Protein AF-A0A2E4BHR8-F1 (afdb_monomer_lite)

Structure (mmCIF, N/CA/C/O backbone):
data_AF-A0A2E4BHR8-F1
#
_entry.id   AF-A0A2E4BHR8-F1
#
loop_
_atom_site.group_PDB
_atom_site.id
_atom_site.type_symbol
_atom_site.label_atom_id
_atom_site.label_alt_id
_atom_site.label_comp_id
_atom_site.label_asym_id
_atom_site.label_entity_id
_atom_site.label_seq_id
_atom_site.pdbx_PDB_ins_code
_atom_site.Cartn_x
_atom_site.Cartn_y
_atom_site.Cartn_z
_atom_site.occupancy
_atom_site.B_iso_or_equiv
_atom_site.auth_seq_id
_atom_site.auth_comp_id
_atom_site.auth_asym_id
_atom_site.auth_atom_id
_atom_site.pdbx_PDB_model_num
ATOM 1 N N . MET A 1 1 ? 17.504 27.922 -16.065 1.00 35.66 1 MET A N 1
ATOM 2 C CA . MET A 1 1 ? 16.332 27.123 -16.468 1.00 35.66 1 MET A CA 1
ATOM 3 C C . MET A 1 1 ? 15.582 26.786 -15.200 1.00 35.66 1 MET A C 1
ATOM 5 O O . MET A 1 1 ? 16.139 26.114 -14.347 1.00 35.66 1 MET A O 1
ATOM 9 N N . THR A 1 2 ? 14.406 27.370 -15.007 1.00 30.17 2 THR A N 1
ATOM 10 C CA . THR A 1 2 ? 13.557 27.097 -13.846 1.00 30.17 2 THR A CA 1
ATOM 11 C C . THR A 1 2 ? 12.668 25.921 -14.214 1.00 30.17 2 THR A C 1
ATOM 13 O O . THR A 1 2 ? 11.781 26.079 -15.052 1.00 30.17 2 THR A O 1
ATOM 16 N N . ALA A 1 3 ? 12.936 24.745 -13.649 1.00 32.06 3 ALA A N 1
ATOM 17 C CA . ALA A 1 3 ? 11.975 23.654 -13.690 1.00 32.06 3 ALA A CA 1
ATOM 18 C C . ALA A 1 3 ? 10.749 24.130 -12.907 1.00 32.06 3 ALA A C 1
ATOM 20 O O . ALA A 1 3 ? 10.831 24.364 -11.701 1.00 32.06 3 ALA A O 1
ATOM 21 N N . GLN A 1 4 ? 9.652 24.399 -13.613 1.00 27.88 4 GLN A N 1
ATOM 22 C CA . GLN A 1 4 ? 8.383 24.600 -12.937 1.00 27.88 4 GLN A CA 1
ATOM 23 C C . GLN A 1 4 ? 7.931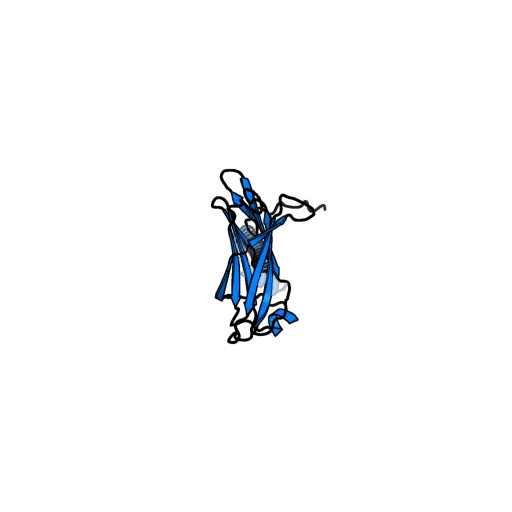 23.245 -12.391 1.00 27.88 4 GLN A C 1
ATOM 25 O O . GLN A 1 4 ? 8.087 22.244 -13.094 1.00 27.88 4 GLN A O 1
ATOM 30 N N . PRO A 1 5 ? 7.403 23.188 -11.159 1.00 29.62 5 PRO A N 1
ATOM 31 C CA . PRO A 1 5 ? 6.781 21.975 -10.664 1.00 29.62 5 PRO A CA 1
ATOM 32 C C . PRO A 1 5 ? 5.617 21.628 -11.593 1.00 29.62 5 PRO A C 1
ATOM 34 O O . PRO A 1 5 ? 4.681 22.413 -11.753 1.00 29.62 5 PRO A O 1
ATOM 37 N N . ILE A 1 6 ? 5.716 20.473 -12.249 1.00 35.91 6 ILE A N 1
ATOM 38 C CA . ILE A 1 6 ? 4.581 19.877 -12.937 1.00 35.91 6 ILE A CA 1
ATOM 39 C C . ILE A 1 6 ? 3.681 19.301 -11.845 1.00 35.91 6 ILE A C 1
ATOM 41 O O . ILE A 1 6 ? 4.157 18.655 -10.910 1.00 35.91 6 ILE A O 1
ATOM 45 N N . VAL A 1 7 ? 2.389 19.598 -11.912 1.00 30.97 7 VAL A N 1
ATOM 46 C CA . VAL A 1 7 ? 1.416 18.937 -11.046 1.00 30.97 7 VAL A CA 1
ATOM 47 C C . VAL A 1 7 ? 1.337 17.495 -11.537 1.00 30.97 7 VAL A C 1
ATOM 49 O O . VAL A 1 7 ? 0.897 17.259 -12.661 1.00 30.97 7 VAL A O 1
ATOM 52 N N . ALA A 1 8 ? 1.823 16.549 -10.732 1.00 32.59 8 ALA A N 1
ATOM 53 C CA . ALA A 1 8 ? 1.602 15.132 -10.982 1.00 32.59 8 ALA A CA 1
ATOM 54 C C . ALA A 1 8 ? 0.088 14.879 -10.952 1.00 32.59 8 ALA A C 1
ATOM 56 O O . ALA A 1 8 ? -0.582 15.218 -9.978 1.00 32.59 8 ALA A O 1
ATOM 57 N N . SER A 1 9 ? -0.458 14.359 -12.047 1.00 36.59 9 SER A N 1
ATOM 58 C CA . SER A 1 9 ? -1.894 14.188 -12.257 1.00 36.59 9 SER A CA 1
ATOM 59 C C . SER A 1 9 ? -2.374 12.769 -11.940 1.00 36.59 9 SER A C 1
ATOM 61 O O . SER A 1 9 ? -3.183 12.256 -12.708 1.00 36.59 9 SER A O 1
ATOM 63 N N . ASP A 1 10 ? -1.861 12.095 -10.900 1.00 50.50 10 ASP A N 1
ATOM 64 C CA . ASP A 1 10 ? -2.201 10.675 -10.727 1.00 50.50 10 ASP A CA 1
ATOM 65 C C . ASP A 1 10 ? -2.339 10.111 -9.303 1.00 50.50 10 ASP A C 1
ATOM 67 O O . ASP A 1 10 ? -1.881 10.687 -8.317 1.00 50.50 10 ASP A O 1
ATOM 71 N N . I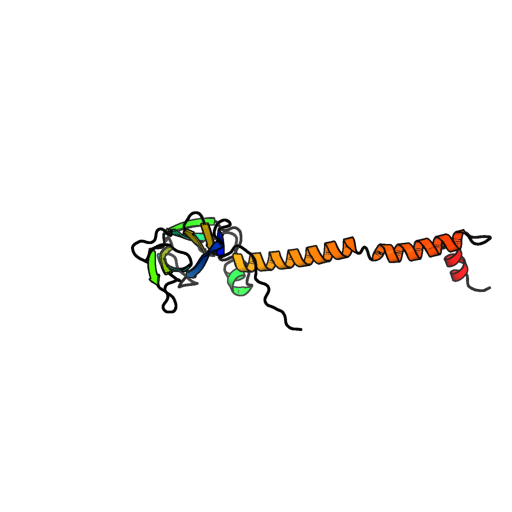LE A 1 11 ? -3.014 8.952 -9.282 1.00 52.97 11 ILE A N 1
ATOM 72 C CA . ILE A 1 11 ? -4.028 8.454 -8.331 1.00 52.97 11 ILE A CA 1
ATOM 73 C C . ILE A 1 11 ? -3.487 7.690 -7.093 1.00 52.97 11 ILE A C 1
ATOM 75 O O . ILE A 1 11 ? -4.244 7.142 -6.294 1.00 52.97 11 ILE A O 1
ATOM 79 N N . ALA A 1 12 ? -2.175 7.649 -6.869 1.00 53.50 12 ALA A N 1
ATOM 80 C CA . ALA A 1 12 ? -1.606 6.969 -5.701 1.00 53.50 12 ALA A CA 1
ATOM 81 C C . ALA A 1 12 ? -0.597 7.874 -4.974 1.00 53.50 12 ALA A C 1
ATOM 83 O O . ALA A 1 12 ? 0.283 8.434 -5.632 1.00 53.50 12 ALA A O 1
ATOM 84 N N . PRO A 1 13 ? -0.723 8.064 -3.648 1.00 65.06 13 PRO A N 1
ATOM 85 C CA . PRO A 1 13 ? -1.696 7.436 -2.749 1.00 65.06 13 PRO A CA 1
ATOM 86 C C . PRO A 1 13 ? -3.024 8.223 -2.643 1.00 65.06 13 PRO A C 1
ATOM 88 O O . PRO A 1 13 ? -3.709 8.157 -1.625 1.00 65.06 13 PRO A O 1
ATOM 91 N N . ASN A 1 14 ? -3.388 9.009 -3.668 1.00 80.12 14 ASN A N 1
ATOM 92 C CA . ASN A 1 14 ? -4.518 9.942 -3.620 1.00 80.12 14 ASN A CA 1
ATOM 93 C C . ASN A 1 14 ? -5.594 9.605 -4.653 1.00 80.12 14 ASN A C 1
ATOM 95 O O . ASN A 1 14 ? -5.320 9.668 -5.843 1.00 80.12 14 ASN A O 1
ATOM 99 N N . ALA A 1 15 ? -6.843 9.392 -4.249 1.00 77.25 15 ALA A N 1
ATOM 100 C CA . ALA A 1 15 ? -7.941 9.245 -5.203 1.00 77.25 15 ALA A CA 1
ATOM 101 C C . ALA A 1 15 ? -8.757 10.534 -5.308 1.00 77.25 15 ALA A C 1
ATOM 103 O O . ALA A 1 15 ? -9.169 11.105 -4.300 1.00 77.25 15 ALA A O 1
ATOM 104 N N . THR A 1 16 ? -9.029 10.973 -6.536 1.00 81.50 16 THR A N 1
ATOM 105 C CA . THR A 1 16 ? -9.854 12.155 -6.808 1.00 81.50 16 THR A CA 1
ATOM 106 C C . THR A 1 16 ? -11.159 11.742 -7.477 1.00 81.50 16 THR A C 1
ATOM 108 O O . THR A 1 16 ? -11.156 11.038 -8.487 1.00 81.50 16 THR A O 1
ATOM 111 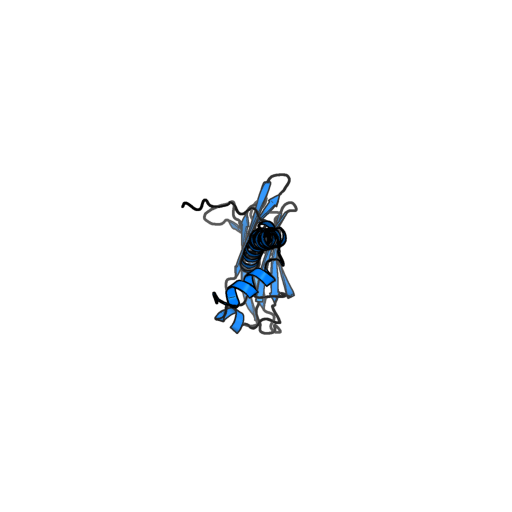N N . SER A 1 17 ? -12.292 12.203 -6.945 1.00 74.31 17 SER A N 1
ATOM 112 C CA . SER A 1 17 ? -13.592 11.949 -7.557 1.00 74.31 17 SER A CA 1
ATOM 113 C C . SER A 1 17 ? -13.724 12.665 -8.904 1.00 74.31 17 SER A C 1
ATOM 115 O O . SER A 1 17 ? -13.568 13.890 -8.966 1.00 74.31 17 SER A O 1
ATOM 117 N N . PRO A 1 18 ? -14.143 11.960 -9.971 1.00 68.69 18 PRO A N 1
ATOM 118 C CA . PRO A 1 18 ? -14.376 12.566 -11.278 1.00 68.69 18 PRO A CA 1
ATOM 119 C C . PRO A 1 18 ? -15.606 13.489 -11.309 1.00 68.69 18 PRO A C 1
ATOM 121 O O . PRO A 1 18 ? -15.764 14.261 -12.252 1.00 68.69 18 PRO A O 1
ATOM 124 N N . THR A 1 19 ? -16.489 13.419 -10.306 1.00 72.06 19 THR A N 1
ATOM 125 C CA . THR A 1 19 ? -17.769 14.154 -10.303 1.00 72.06 19 THR A CA 1
ATOM 126 C C . THR A 1 19 ? -17.673 15.493 -9.568 1.00 72.06 19 THR A C 1
ATOM 128 O O . THR A 1 19 ? -18.252 16.488 -9.995 1.00 72.06 19 THR A O 1
ATOM 131 N N . ASN A 1 20 ? -16.935 15.519 -8.460 1.00 74.81 20 ASN A N 1
ATOM 132 C CA . ASN A 1 20 ? -16.895 16.613 -7.486 1.00 74.81 20 ASN A CA 1
ATOM 133 C C . ASN A 1 20 ? -15.472 17.126 -7.215 1.00 74.81 20 ASN A C 1
ATOM 135 O O . ASN A 1 20 ? -15.334 18.138 -6.541 1.00 74.81 20 ASN A O 1
ATOM 139 N N . GLN A 1 21 ? -14.433 16.490 -7.776 1.00 77.38 21 GLN A N 1
ATOM 140 C CA . GLN A 1 21 ? -13.012 16.803 -7.536 1.00 77.38 21 GLN A CA 1
ATOM 141 C C . GLN A 1 21 ? -12.560 16.661 -6.070 1.00 77.38 21 GLN A C 1
ATOM 143 O O . GLN A 1 21 ? -11.452 17.070 -5.722 1.00 77.38 21 GLN A O 1
ATOM 148 N N . ASP A 1 22 ? -13.378 16.039 -5.219 1.00 79.81 22 ASP A N 1
ATOM 149 C CA . ASP A 1 22 ? -12.983 15.689 -3.857 1.00 79.81 22 ASP A CA 1
ATOM 150 C C . ASP A 1 22 ? -11.805 14.721 -3.905 1.00 79.81 22 ASP A C 1
ATOM 152 O O . ASP A 1 22 ? -11.816 13.768 -4.684 1.00 79.81 22 ASP A O 1
ATOM 156 N N . THR A 1 23 ? -10.780 14.988 -3.100 1.00 83.88 23 THR A N 1
ATOM 157 C CA . THR A 1 23 ? -9.565 14.175 -3.055 1.00 83.88 23 THR A CA 1
ATOM 158 C C . THR A 1 23 ? -9.434 13.530 -1.690 1.00 83.88 23 THR A C 1
ATOM 160 O O . THR A 1 23 ? -9.463 14.219 -0.668 1.00 83.88 23 THR A O 1
ATOM 163 N N . ILE A 1 24 ? -9.261 12.216 -1.698 1.00 86.56 24 ILE A N 1
ATOM 164 C CA . ILE A 1 24 ? -8.899 11.426 -0.532 1.00 86.56 24 ILE A CA 1
ATOM 165 C C . ILE A 1 24 ? -7.432 11.020 -0.634 1.00 86.56 24 ILE A C 1
ATOM 167 O O . ILE A 1 24 ? -6.936 10.772 -1.732 1.00 86.56 24 ILE A O 1
ATOM 171 N N . SER A 1 25 ? -6.735 10.978 0.494 1.00 87.00 25 SER A N 1
ATOM 172 C CA . SER A 1 25 ? -5.320 10.601 0.552 1.00 87.00 25 SER A CA 1
ATOM 173 C C . SER A 1 25 ? -5.041 9.771 1.785 1.00 87.00 25 SER A C 1
ATOM 175 O O . SER A 1 25 ? -5.534 10.116 2.862 1.00 87.00 25 SER A O 1
ATOM 177 N N . VAL A 1 26 ? -4.191 8.762 1.648 1.00 88.38 26 VAL A N 1
ATOM 178 C CA . VAL A 1 26 ? -3.716 7.941 2.762 1.00 88.38 26 VAL A CA 1
ATOM 179 C C . VAL A 1 26 ? -2.192 7.893 2.768 1.00 88.38 26 VAL A C 1
ATOM 181 O O . VAL A 1 26 ? -1.569 7.865 1.715 1.00 88.38 26 VAL A O 1
ATOM 184 N N . ASP A 1 27 ? -1.599 7.932 3.952 1.00 86.81 27 ASP A N 1
ATOM 185 C CA . ASP A 1 27 ? -0.159 7.783 4.162 1.00 86.81 27 ASP A CA 1
ATOM 186 C C . ASP A 1 27 ? 0.062 6.892 5.381 1.00 86.81 27 ASP A C 1
ATOM 188 O O . ASP A 1 27 ? -0.450 7.177 6.469 1.00 86.81 27 ASP A O 1
ATOM 192 N N . GLY A 1 28 ? 0.755 5.781 5.180 1.00 84.44 28 GLY A N 1
ATOM 193 C CA . GLY A 1 28 ? 0.863 4.690 6.126 1.00 84.44 28 GLY A CA 1
ATOM 194 C C . GLY A 1 28 ? 2.278 4.472 6.645 1.00 84.44 28 GLY A C 1
ATOM 195 O O . GLY A 1 28 ? 3.254 4.479 5.900 1.00 84.44 28 GLY A O 1
ATOM 196 N N . PHE A 1 29 ? 2.417 4.184 7.939 1.00 83.75 29 PHE A N 1
ATOM 197 C CA . PHE A 1 29 ? 3.706 3.799 8.511 1.00 83.75 29 PHE A CA 1
ATOM 198 C C . PHE A 1 29 ? 3.571 2.799 9.660 1.00 83.75 29 PHE A C 1
ATOM 200 O O . PHE A 1 29 ? 2.526 2.643 10.284 1.00 83.75 29 PHE A O 1
ATOM 207 N N . VAL A 1 30 ? 4.671 2.107 9.951 1.00 85.56 30 VAL A N 1
ATOM 208 C CA . VAL A 1 30 ? 4.774 1.136 11.049 1.00 85.56 30 VAL A CA 1
ATOM 209 C C . VAL A 1 30 ? 5.862 1.559 12.027 1.00 85.56 30 VAL A C 1
ATOM 211 O O . VAL A 1 30 ? 6.863 2.164 11.629 1.00 85.56 30 VAL A O 1
ATOM 214 N N . THR A 1 31 ? 5.695 1.229 13.307 1.00 77.75 31 THR A N 1
ATOM 215 C CA . THR A 1 31 ? 6.639 1.656 14.357 1.00 77.75 31 THR A CA 1
ATOM 216 C C . THR A 1 31 ? 7.955 0.901 14.342 1.00 77.75 31 THR A C 1
ATOM 218 O O . THR A 1 31 ? 8.992 1.470 14.685 1.00 77.75 31 THR A O 1
ATOM 221 N N . THR A 1 32 ? 7.946 -0.365 13.921 1.00 77.06 32 THR A N 1
ATOM 222 C CA . THR A 1 32 ? 9.156 -1.181 13.849 1.00 77.06 32 THR A CA 1
ATOM 223 C C . THR A 1 32 ? 9.404 -1.740 12.457 1.00 77.06 32 THR A C 1
ATOM 225 O O . THR A 1 32 ? 8.496 -2.187 11.763 1.00 77.06 32 THR A O 1
ATOM 228 N N . LYS A 1 33 ? 10.681 -1.734 12.064 1.00 73.44 33 LYS A N 1
ATOM 229 C CA . LYS A 1 33 ? 11.181 -2.372 10.837 1.00 73.44 33 LYS A CA 1
ATOM 230 C C . LYS A 1 33 ? 11.687 -3.797 11.086 1.00 73.44 33 LYS A C 1
ATOM 232 O O . LYS A 1 33 ? 11.895 -4.540 10.135 1.00 73.44 33 LYS A O 1
ATOM 237 N N . PHE A 1 34 ? 11.894 -4.167 12.352 1.00 78.75 34 PHE A N 1
ATOM 238 C CA . PHE A 1 34 ? 12.384 -5.478 12.770 1.00 78.75 34 PHE A CA 1
ATOM 239 C C . PHE A 1 34 ? 11.501 -6.014 13.890 1.00 78.75 34 PHE A C 1
ATOM 241 O O . PHE A 1 34 ? 11.274 -5.343 14.894 1.00 78.75 34 PHE A O 1
ATOM 248 N N . THR A 1 35 ? 11.010 -7.231 13.720 1.00 81.38 35 THR A N 1
ATOM 249 C CA . THR A 1 35 ? 10.064 -7.853 14.643 1.00 81.38 35 THR A CA 1
ATOM 250 C C . THR A 1 35 ? 10.409 -9.326 14.781 1.00 81.38 35 THR A C 1
ATOM 252 O O . THR A 1 35 ? 10.872 -9.950 13.822 1.00 81.38 35 THR A O 1
ATOM 255 N N . SER A 1 36 ? 10.192 -9.887 15.963 1.00 83.19 36 SER A N 1
ATOM 256 C CA . SER A 1 36 ? 10.256 -11.330 16.183 1.00 83.19 36 SER A CA 1
ATOM 257 C C . SER A 1 36 ? 8.856 -11.935 16.124 1.00 83.19 36 SER A C 1
ATOM 259 O O . SER A 1 36 ? 7.843 -11.235 16.162 1.00 83.19 36 SER A O 1
ATOM 261 N N . VAL A 1 37 ? 8.786 -13.262 16.026 1.00 85.88 37 VAL A N 1
ATOM 262 C CA . VAL A 1 37 ? 7.514 -13.979 16.165 1.00 85.88 37 VAL A CA 1
ATOM 263 C C . VAL A 1 37 ? 6.940 -13.754 17.566 1.00 85.88 37 VAL A C 1
ATOM 265 O O . VAL A 1 37 ? 7.661 -13.855 18.557 1.00 85.88 37 VAL A O 1
ATOM 268 N N . GLY A 1 38 ? 5.646 -13.452 17.651 1.00 84.50 38 GLY A N 1
ATOM 269 C CA . GLY A 1 38 ? 4.967 -13.116 18.903 1.00 84.50 38 GLY A CA 1
ATOM 270 C C . GLY A 1 38 ? 5.055 -11.646 19.324 1.00 84.50 38 GLY A C 1
ATOM 271 O O . GLY A 1 38 ? 4.368 -11.275 20.275 1.00 84.50 38 GLY A O 1
ATOM 272 N N . ASP A 1 39 ? 5.835 -10.812 18.632 1.00 88.38 39 ASP A N 1
ATOM 273 C CA . ASP A 1 39 ? 5.856 -9.371 18.886 1.00 88.38 39 ASP A CA 1
ATOM 274 C C . ASP A 1 39 ? 4.617 -8.692 18.281 1.00 88.38 39 ASP A C 1
ATOM 276 O O . ASP A 1 39 ? 4.068 -9.124 17.259 1.00 88.38 39 ASP A O 1
ATOM 280 N N . THR A 1 40 ? 4.185 -7.604 18.918 1.00 89.50 40 THR A N 1
ATOM 281 C CA . THR A 1 40 ? 3.114 -6.740 18.415 1.00 89.50 40 THR A CA 1
ATOM 282 C C . THR A 1 40 ? 3.714 -5.540 17.698 1.00 89.50 40 THR A C 1
ATOM 284 O O . THR A 1 40 ? 4.572 -4.844 18.238 1.00 89.50 40 THR A O 1
ATOM 287 N N . ILE A 1 41 ? 3.223 -5.296 16.491 1.00 90.00 41 ILE A N 1
ATOM 288 C CA . ILE A 1 41 ? 3.566 -4.169 15.634 1.00 90.00 41 ILE A CA 1
ATOM 289 C C . ILE A 1 41 ? 2.400 -3.189 15.669 1.00 90.00 41 ILE A C 1
ATOM 291 O O . ILE A 1 41 ? 1.238 -3.585 15.548 1.00 90.00 41 ILE A O 1
ATOM 295 N N . GLU A 1 42 ? 2.717 -1.909 15.813 1.00 91.81 42 GLU A N 1
ATOM 296 C CA . GLU A 1 42 ? 1.743 -0.833 15.673 1.00 91.81 42 GLU A CA 1
ATOM 297 C C . GLU A 1 42 ? 1.814 -0.272 14.253 1.00 91.81 42 GLU A C 1
ATOM 299 O O . GLU A 1 42 ? 2.896 -0.035 13.700 1.00 91.81 42 GLU A O 1
ATOM 304 N N . ILE A 1 43 ? 0.637 -0.089 13.672 1.00 93.00 43 ILE A N 1
ATOM 305 C CA . ILE A 1 43 ? 0.413 0.391 12.317 1.00 93.00 43 ILE A CA 1
ATOM 306 C C . ILE A 1 43 ? -0.353 1.697 12.449 1.00 93.00 43 ILE A C 1
ATOM 308 O O . ILE A 1 43 ? -1.394 1.743 13.104 1.00 93.00 43 ILE A O 1
ATOM 312 N N . PHE A 1 44 ? 0.150 2.742 11.813 1.00 92.44 44 PHE A N 1
ATOM 313 C CA . PHE A 1 44 ? -0.447 4.064 11.823 1.00 92.44 44 PHE A CA 1
ATOM 314 C C . PHE A 1 44 ? -0.733 4.521 10.402 1.00 92.44 44 PHE A C 1
ATOM 316 O O . PHE A 1 44 ? -0.015 4.168 9.466 1.00 92.44 44 PHE A O 1
ATOM 323 N N . ALA A 1 45 ? -1.792 5.305 10.244 1.00 91.75 45 ALA A N 1
ATOM 324 C CA . ALA A 1 45 ? -2.128 5.913 8.970 1.00 91.75 45 ALA A CA 1
ATOM 325 C C . ALA A 1 45 ? -2.681 7.321 9.165 1.00 91.75 45 ALA A C 1
ATOM 327 O O . ALA A 1 45 ? -3.531 7.557 10.023 1.00 91.75 45 ALA A O 1
ATOM 328 N N . ASN A 1 46 ? -2.229 8.242 8.326 1.00 91.88 46 ASN A N 1
ATOM 329 C CA . ASN A 1 46 ? -2.758 9.587 8.213 1.00 91.88 46 ASN A CA 1
ATOM 330 C C . ASN A 1 46 ? -3.667 9.644 6.993 1.00 91.88 46 ASN A C 1
ATOM 332 O O . ASN A 1 46 ? -3.270 9.262 5.895 1.00 91.88 46 ASN A O 1
ATOM 336 N N . THR A 1 47 ? -4.886 10.141 7.171 1.00 91.25 47 THR A N 1
ATOM 337 C CA . THR A 1 47 ? -5.859 10.240 6.074 1.00 91.25 47 THR A CA 1
ATOM 338 C C . THR A 1 47 ? -6.416 11.643 5.937 1.00 91.25 47 THR A C 1
ATOM 340 O O . THR A 1 47 ? -6.650 12.330 6.934 1.00 91.25 47 THR A O 1
ATOM 343 N N . LYS A 1 48 ? -6.701 12.043 4.700 1.00 90.12 48 LYS A N 1
ATOM 344 C CA . LYS A 1 48 ? -7.419 13.278 4.368 1.00 90.12 48 LYS A CA 1
ATOM 345 C C . LYS A 1 48 ? -8.640 12.957 3.518 1.00 90.12 48 LYS A C 1
ATOM 347 O O . LYS A 1 48 ? -8.630 11.998 2.754 1.00 90.12 48 LYS A O 1
ATOM 352 N N . GLY A 1 49 ? -9.670 13.793 3.631 1.00 86.19 49 GLY A N 1
ATOM 353 C CA . GLY A 1 49 ? -10.906 13.657 2.857 1.00 86.19 49 GLY A CA 1
ATOM 354 C C . GLY A 1 49 ? -11.928 12.716 3.495 1.00 86.19 49 GLY A C 1
ATOM 355 O O . GLY A 1 49 ? -12.852 12.286 2.820 1.00 86.19 49 GLY A O 1
ATOM 356 N N . HIS A 1 50 ? -11.767 12.412 4.785 1.00 86.31 50 HIS A N 1
ATOM 357 C CA . HIS A 1 50 ? -12.744 11.682 5.585 1.00 86.31 50 HIS A CA 1
ATOM 358 C C . HIS A 1 50 ? -13.992 12.535 5.851 1.00 86.31 50 HIS A C 1
ATOM 360 O O . HIS A 1 50 ? -13.914 13.764 5.952 1.00 86.31 50 HIS A O 1
ATOM 366 N N . SER A 1 51 ? -15.145 11.889 6.020 1.00 84.12 51 SER A N 1
ATOM 367 C CA . SER A 1 51 ? -16.354 12.562 6.496 1.00 84.12 51 SER A CA 1
ATOM 368 C C . SER A 1 51 ? -16.492 12.455 8.015 1.00 84.12 51 SER A C 1
ATOM 370 O O . SER A 1 51 ? -15.954 11.561 8.663 1.00 84.12 51 SER A O 1
ATOM 372 N N . GLY A 1 52 ? -17.226 13.390 8.619 1.00 86.19 52 GLY A N 1
ATOM 373 C CA . GLY A 1 52 ? -17.492 13.366 10.056 1.00 86.19 52 GLY A CA 1
ATOM 374 C C . GLY A 1 52 ? -16.261 13.658 10.922 1.00 86.19 52 GLY A C 1
ATOM 375 O O . GLY A 1 52 ? -15.364 14.402 10.535 1.00 86.19 52 GLY A O 1
ATOM 376 N N . ASN A 1 53 ? -16.264 13.124 12.143 1.00 88.44 53 ASN A N 1
ATOM 377 C CA . ASN A 1 53 ? -15.167 13.260 13.098 1.00 88.44 53 ASN A CA 1
ATOM 378 C C . ASN A 1 53 ? -14.724 11.900 13.644 1.00 88.44 53 ASN A C 1
ATOM 380 O O . ASN A 1 53 ? -15.306 10.883 13.289 1.00 88.44 53 ASN A O 1
ATOM 384 N N . VAL A 1 54 ? -13.733 11.877 14.540 1.00 87.38 54 VAL A N 1
ATOM 385 C CA . VAL A 1 54 ? -13.172 10.644 15.138 1.00 87.38 54 VAL A CA 1
ATOM 386 C C . VAL A 1 54 ? -14.246 9.663 15.647 1.00 87.38 54 VAL A C 1
ATOM 388 O O . VAL A 1 54 ? -14.049 8.457 15.600 1.00 87.38 54 VAL A O 1
ATOM 391 N N . GLN A 1 55 ? -15.403 10.146 16.107 1.00 87.25 55 GLN A N 1
ATOM 392 C CA . GLN A 1 55 ? -16.473 9.308 16.672 1.00 87.25 55 GLN A CA 1
ATOM 393 C C . GLN A 1 55 ? -17.579 8.960 15.670 1.00 87.25 55 GLN A C 1
ATOM 395 O O . GLN A 1 55 ? -18.381 8.065 15.930 1.00 87.25 55 GLN A O 1
ATOM 400 N N . THR A 1 56 ? -17.679 9.701 14.566 1.00 89.50 56 THR A N 1
ATOM 401 C CA . THR A 1 56 ? -18.805 9.617 13.622 1.00 89.50 56 THR A CA 1
ATOM 402 C C . THR A 1 56 ? -18.368 9.422 12.176 1.00 89.50 56 THR A C 1
ATOM 404 O O . THR A 1 56 ? -19.200 9.560 11.281 1.00 89.50 56 THR A O 1
ATOM 407 N N . THR A 1 57 ? -17.077 9.212 11.932 1.00 88.88 57 THR A N 1
ATOM 408 C CA . THR A 1 57 ? -16.548 8.999 10.588 1.00 88.88 57 THR A CA 1
ATOM 409 C C . THR A 1 57 ? -17.114 7.712 10.002 1.00 88.88 57 THR A C 1
ATOM 411 O O . THR A 1 57 ? -17.256 6.708 10.703 1.00 88.88 57 THR A O 1
ATOM 414 N N . SER A 1 58 ? -17.478 7.757 8.721 1.00 88.31 58 SER A N 1
ATOM 415 C CA . SER A 1 58 ? -17.813 6.562 7.941 1.00 88.31 58 SER A CA 1
ATOM 416 C C . SER A 1 58 ? -16.630 6.035 7.138 1.00 88.31 58 SER A C 1
ATOM 418 O O . SER A 1 58 ? -16.786 5.034 6.441 1.00 88.31 58 SER A O 1
ATOM 420 N N . THR A 1 59 ? -15.474 6.695 7.227 1.00 90.62 59 THR A N 1
ATOM 421 C CA . THR A 1 59 ? -14.263 6.274 6.529 1.00 90.62 59 THR A CA 1
ATOM 422 C C . THR A 1 59 ? -13.818 4.932 7.076 1.00 90.62 59 THR A C 1
ATOM 424 O O . THR A 1 59 ? -13.732 4.738 8.289 1.00 90.62 59 THR A O 1
ATOM 427 N N . ILE A 1 60 ? -13.530 3.999 6.178 1.00 91.69 60 ILE A N 1
ATOM 428 C CA . ILE A 1 60 ? -12.991 2.693 6.539 1.00 91.69 60 ILE A CA 1
ATOM 429 C C . ILE A 1 60 ? -11.517 2.706 6.170 1.00 91.69 60 ILE A C 1
ATOM 431 O O . ILE A 1 60 ? -11.175 2.968 5.020 1.00 91.69 60 ILE A O 1
ATOM 435 N N . VAL A 1 61 ? -10.650 2.427 7.141 1.00 92.94 61 VAL A N 1
ATOM 436 C CA . VAL A 1 61 ? -9.209 2.301 6.908 1.00 92.94 61 VAL A CA 1
ATOM 437 C C . VAL A 1 61 ? -8.766 0.896 7.279 1.00 92.94 61 VAL A C 1
ATOM 439 O O . VAL A 1 61 ? -9.033 0.415 8.384 1.00 92.94 61 VAL A O 1
ATOM 442 N N . THR A 1 62 ? -8.097 0.225 6.350 1.00 94.56 62 THR A N 1
ATOM 443 C CA . THR A 1 62 ? -7.616 -1.148 6.513 1.00 94.56 62 THR A CA 1
ATOM 444 C C . THR A 1 62 ? -6.142 -1.245 6.170 1.00 94.56 62 THR A C 1
ATOM 446 O O . THR A 1 62 ? -5.683 -0.612 5.225 1.00 94.56 62 THR A O 1
ATOM 449 N N . ALA A 1 63 ? -5.409 -2.074 6.904 1.00 94.31 63 ALA A N 1
ATOM 450 C CA . ALA A 1 63 ? -4.025 -2.418 6.623 1.00 94.31 63 ALA A CA 1
ATOM 451 C C . ALA A 1 63 ? -3.925 -3.911 6.297 1.00 94.31 63 ALA A C 1
ATOM 453 O O . ALA A 1 63 ? -4.073 -4.757 7.179 1.00 94.31 63 ALA A O 1
ATOM 454 N N . ASP A 1 64 ? -3.665 -4.232 5.036 1.00 94.50 64 ASP A N 1
ATOM 455 C CA . ASP A 1 64 ? -3.354 -5.588 4.602 1.00 94.50 64 ASP A CA 1
ATOM 456 C C . ASP A 1 64 ? -1.899 -5.902 4.931 1.00 94.50 64 ASP A C 1
ATOM 458 O O . ASP A 1 64 ? -0.974 -5.217 4.484 1.00 94.50 64 ASP A O 1
ATOM 462 N N . ILE A 1 65 ? -1.687 -6.955 5.712 1.00 92.38 65 ILE A N 1
ATOM 463 C CA . ILE A 1 65 ? -0.359 -7.457 6.032 1.00 92.38 65 ILE A CA 1
ATOM 464 C C . ILE A 1 65 ? 0.111 -8.313 4.863 1.00 92.38 65 ILE A C 1
ATOM 466 O O . ILE A 1 65 ? -0.511 -9.314 4.501 1.00 92.38 65 ILE A O 1
ATOM 470 N N . LEU A 1 66 ? 1.225 -7.907 4.270 1.00 91.75 66 LEU A N 1
ATOM 471 C CA . LEU A 1 66 ? 1.827 -8.538 3.108 1.00 91.75 66 LEU A CA 1
ATOM 472 C C . LEU A 1 66 ? 3.028 -9.371 3.540 1.00 91.75 66 LEU A C 1
ATOM 474 O O . LEU A 1 66 ? 3.889 -8.882 4.271 1.00 91.75 66 LEU A O 1
ATOM 478 N N . HIS A 1 67 ? 3.116 -10.600 3.044 1.00 90.31 67 HIS A N 1
ATOM 479 C CA . HIS A 1 67 ? 4.308 -11.438 3.130 1.00 90.31 67 HIS A CA 1
ATOM 480 C C . HIS A 1 67 ? 4.916 -11.618 1.741 1.00 90.31 67 HIS A C 1
ATOM 482 O O . HIS A 1 67 ? 4.201 -11.904 0.781 1.00 90.31 67 HIS A O 1
ATOM 488 N N . TYR A 1 68 ? 6.236 -11.483 1.648 1.00 89.88 68 TYR A N 1
ATOM 489 C CA . TYR A 1 68 ? 7.000 -11.602 0.410 1.00 89.88 68 TYR A CA 1
ATOM 490 C C . TYR A 1 68 ? 7.862 -12.876 0.459 1.00 89.88 68 TYR A C 1
ATOM 492 O O . TYR A 1 68 ? 9.014 -12.816 0.896 1.00 89.88 68 TYR A O 1
ATOM 500 N N . PRO A 1 69 ? 7.312 -14.046 0.075 1.00 86.12 69 PRO A N 1
ATOM 501 C CA . PRO A 1 69 ? 7.950 -15.344 0.311 1.00 86.12 69 PRO A CA 1
ATOM 502 C C . PRO A 1 69 ? 9.214 -15.577 -0.526 1.00 86.12 69 PRO A C 1
ATOM 504 O O . PRO A 1 69 ? 10.097 -16.316 -0.096 1.00 86.12 69 PRO A O 1
ATOM 507 N N . ASP A 1 70 ? 9.299 -14.954 -1.702 1.00 87.19 70 ASP A N 1
ATOM 508 C CA . ASP A 1 70 ? 10.391 -15.163 -2.658 1.00 87.19 70 ASP A CA 1
ATOM 509 C C . ASP A 1 70 ? 11.512 -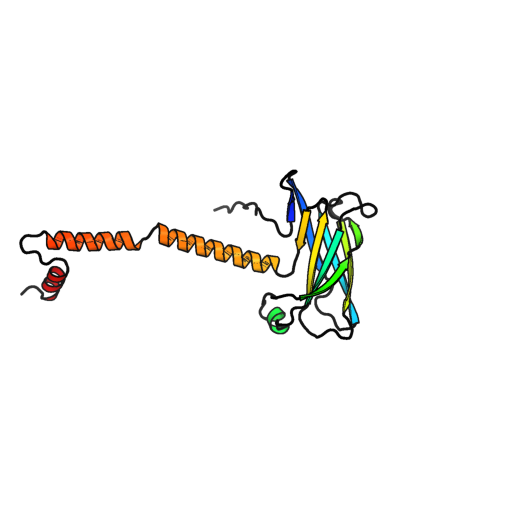14.116 -2.528 1.00 87.19 70 ASP A C 1
ATOM 511 O O . ASP A 1 70 ? 12.518 -14.188 -3.235 1.00 87.19 70 ASP A O 1
ATOM 515 N N . ASN A 1 71 ? 11.355 -13.131 -1.639 1.00 86.44 71 ASN A N 1
ATOM 516 C CA . ASN A 1 71 ? 12.318 -12.051 -1.459 1.00 86.44 71 ASN A CA 1
ATOM 517 C C . ASN A 1 71 ? 13.337 -12.373 -0.358 1.00 86.44 71 ASN A C 1
ATOM 519 O O . ASN A 1 71 ? 12.970 -12.769 0.748 1.00 86.44 71 ASN A O 1
ATOM 523 N N . ASP A 1 72 ? 14.621 -12.125 -0.635 1.00 85.56 72 ASP A N 1
ATOM 524 C CA . ASP A 1 72 ? 15.683 -12.215 0.370 1.00 85.56 72 ASP A CA 1
ATOM 525 C C . ASP A 1 72 ? 15.657 -10.977 1.290 1.00 85.56 72 ASP A C 1
ATOM 527 O O . ASP A 1 72 ? 15.864 -9.852 0.816 1.00 85.56 72 ASP A O 1
ATOM 531 N N . PRO A 1 73 ? 15.466 -11.144 2.614 1.00 81.88 73 PRO A N 1
ATOM 532 C CA . PRO A 1 73 ? 15.535 -10.034 3.558 1.00 81.88 73 PRO A CA 1
ATOM 533 C C . PRO A 1 73 ? 16.852 -9.256 3.501 1.00 81.88 73 PRO A C 1
ATOM 535 O O . PRO A 1 73 ? 16.851 -8.037 3.684 1.00 81.88 73 PRO A O 1
ATOM 538 N N . ILE A 1 74 ? 17.980 -9.926 3.239 1.00 83.12 74 ILE A N 1
ATOM 539 C CA . ILE A 1 74 ? 19.285 -9.258 3.161 1.00 83.12 74 ILE A CA 1
ATOM 540 C C . ILE A 1 74 ? 19.381 -8.430 1.880 1.00 83.12 74 ILE A C 1
ATOM 542 O O . ILE A 1 74 ? 19.851 -7.291 1.943 1.00 83.12 74 ILE A O 1
ATOM 546 N N . GLY A 1 75 ? 18.917 -8.955 0.745 1.00 80.44 75 GLY A N 1
ATOM 547 C CA . GLY A 1 75 ? 18.849 -8.233 -0.530 1.00 80.44 75 GLY A CA 1
ATOM 548 C C . GLY A 1 75 ? 18.058 -6.930 -0.417 1.00 80.44 75 GLY A C 1
ATOM 549 O O . GLY A 1 75 ? 18.572 -5.859 -0.748 1.00 80.44 75 GLY A O 1
ATOM 550 N N . ILE A 1 76 ? 16.870 -6.981 0.188 1.00 79.31 76 ILE A N 1
ATOM 551 C CA . ILE A 1 76 ? 16.026 -5.792 0.394 1.00 79.31 76 ILE A CA 1
ATOM 552 C C . ILE A 1 76 ? 16.718 -4.752 1.282 1.00 79.31 76 ILE A C 1
ATOM 554 O O . ILE A 1 76 ? 16.749 -3.568 0.948 1.00 79.31 76 ILE A O 1
ATOM 558 N N . ILE A 1 77 ? 17.328 -5.174 2.393 1.00 77.69 77 ILE A N 1
ATOM 559 C CA . ILE A 1 77 ? 17.957 -4.244 3.344 1.00 77.69 77 ILE A CA 1
ATOM 560 C C . ILE A 1 77 ? 19.259 -3.647 2.795 1.00 77.69 77 ILE A C 1
ATOM 562 O O . ILE A 1 77 ? 19.548 -2.474 3.030 1.00 77.69 77 ILE A O 1
ATOM 566 N N . THR A 1 78 ? 20.083 -4.451 2.120 1.00 78.44 78 THR A N 1
ATOM 567 C CA . THR A 1 78 ? 21.462 -4.064 1.770 1.00 78.44 78 THR A CA 1
ATOM 568 C C . THR A 1 78 ? 21.615 -3.560 0.343 1.00 78.44 78 THR A C 1
ATOM 570 O O . THR A 1 78 ? 22.477 -2.719 0.093 1.00 78.44 78 THR A O 1
ATOM 573 N N . GLN A 1 79 ? 20.795 -4.056 -0.582 1.00 75.88 79 GLN A N 1
ATOM 574 C CA . GLN A 1 79 ? 20.882 -3.744 -2.010 1.00 75.88 79 GLN A CA 1
ATOM 575 C C . GLN A 1 79 ? 19.720 -2.863 -2.479 1.00 75.88 79 GLN A C 1
ATOM 577 O O . GLN A 1 79 ? 19.739 -2.394 -3.614 1.00 75.88 79 GLN A O 1
ATOM 582 N N . GLY A 1 80 ? 18.739 -2.596 -1.607 1.00 72.81 80 GLY A N 1
ATOM 583 C CA . GLY A 1 80 ? 17.566 -1.796 -1.951 1.00 72.81 80 GLY A CA 1
ATOM 584 C C . GLY A 1 80 ? 16.658 -2.492 -2.961 1.00 72.81 80 GLY A C 1
ATOM 585 O O . GLY A 1 80 ? 15.989 -1.819 -3.744 1.00 72.81 80 GLY A O 1
ATOM 586 N N . GLU A 1 81 ? 16.657 -3.829 -2.979 1.00 81.19 81 GLU A N 1
ATOM 587 C CA . GLU A 1 81 ? 15.717 -4.587 -3.799 1.00 81.19 81 GLU A CA 1
ATOM 588 C C . GLU A 1 81 ? 14.283 -4.205 -3.424 1.00 81.19 81 GLU A C 1
ATOM 590 O O . GLU A 1 81 ? 13.937 -4.066 -2.249 1.00 81.19 81 GLU A O 1
ATOM 595 N N . THR A 1 82 ? 13.440 -4.021 -4.436 1.00 81.44 82 THR A N 1
ATOM 596 C CA . THR A 1 82 ? 12.020 -3.762 -4.199 1.00 81.44 82 THR A CA 1
ATOM 597 C C . THR A 1 82 ? 11.338 -5.097 -3.896 1.00 81.44 82 THR A C 1
ATOM 599 O O . THR A 1 82 ? 11.545 -6.053 -4.648 1.00 81.44 82 THR A O 1
ATOM 602 N N . PRO A 1 83 ? 10.549 -5.211 -2.814 1.00 83.75 83 PRO A N 1
ATOM 603 C CA . PRO A 1 83 ? 9.774 -6.418 -2.546 1.00 83.75 83 PRO A CA 1
ATOM 604 C C . PRO A 1 83 ? 8.751 -6.649 -3.669 1.00 83.75 83 PRO A C 1
ATOM 606 O O . PRO A 1 83 ? 8.193 -5.691 -4.197 1.00 83.75 83 PRO A O 1
ATOM 609 N N . GLN A 1 84 ? 8.536 -7.901 -4.083 1.00 84.00 84 GLN A N 1
ATOM 610 C CA . GLN A 1 84 ? 7.706 -8.240 -5.250 1.00 84.00 84 GLN A CA 1
ATOM 611 C C . GLN A 1 84 ? 6.823 -9.452 -4.956 1.00 84.00 84 GLN A C 1
ATOM 613 O O . GLN A 1 84 ? 7.175 -10.306 -4.151 1.00 84.00 84 GLN A O 1
ATOM 618 N N . ASN A 1 85 ? 5.689 -9.561 -5.649 1.00 86.75 85 ASN A N 1
ATOM 619 C CA . ASN A 1 85 ? 4.744 -10.678 -5.503 1.00 86.75 85 ASN A CA 1
ATOM 620 C C . ASN A 1 85 ? 4.258 -10.899 -4.050 1.00 86.75 85 ASN A C 1
ATOM 622 O O . ASN A 1 85 ? 4.417 -11.995 -3.504 1.00 86.75 85 ASN A O 1
ATOM 626 N N . PRO A 1 86 ? 3.668 -9.877 -3.399 1.00 89.69 86 PRO A N 1
ATOM 627 C CA . PRO A 1 86 ? 3.142 -10.035 -2.050 1.00 89.69 86 PRO A CA 1
ATOM 628 C C . PRO A 1 86 ? 1.984 -11.034 -1.997 1.00 89.69 86 PRO A C 1
ATOM 630 O O . PRO A 1 86 ? 1.133 -11.083 -2.887 1.00 89.69 86 PRO A O 1
ATOM 633 N N . VAL A 1 87 ? 1.894 -11.752 -0.881 1.00 90.69 87 VAL A N 1
ATOM 634 C CA . VAL A 1 87 ? 0.711 -12.514 -0.476 1.00 90.69 87 VAL A CA 1
ATOM 635 C C . VAL A 1 87 ? 0.102 -11.839 0.746 1.00 90.69 87 VAL A C 1
ATOM 637 O O . VAL A 1 87 ? 0.791 -11.636 1.746 1.00 90.69 87 VAL A O 1
ATOM 640 N N . VAL A 1 88 ? -1.188 -11.505 0.680 1.00 92.38 88 VAL A N 1
ATOM 641 C CA . VAL A 1 88 ? -1.931 -11.003 1.844 1.00 92.38 88 VAL A CA 1
ATOM 642 C C . VAL A 1 88 ? -2.119 -12.152 2.830 1.00 92.38 88 VAL A C 1
ATOM 644 O O . VAL A 1 88 ? -2.659 -13.199 2.467 1.00 92.38 88 VAL A O 1
ATOM 647 N N . ILE A 1 89 ? -1.661 -11.966 4.065 1.00 91.56 89 ILE A N 1
ATOM 648 C CA . ILE A 1 89 ? -1.766 -12.981 5.125 1.00 91.56 89 ILE A CA 1
ATOM 649 C C . ILE A 1 89 ? -2.806 -12.628 6.182 1.00 91.56 89 ILE A C 1
ATOM 651 O O . ILE A 1 89 ? -3.339 -13.531 6.822 1.00 91.56 89 ILE A O 1
ATOM 655 N N . ASP A 1 90 ? -3.075 -11.338 6.370 1.00 92.62 90 ASP A N 1
ATOM 656 C CA . ASP A 1 90 ? -4.063 -10.837 7.317 1.00 92.62 90 ASP A CA 1
ATOM 657 C C . ASP A 1 90 ? -4.492 -9.415 6.933 1.00 92.62 90 ASP A C 1
ATOM 659 O O . ASP A 1 90 ? -3.783 -8.736 6.188 1.00 92.62 90 ASP A O 1
ATOM 663 N N . THR A 1 91 ? -5.619 -8.960 7.473 1.00 94.44 91 THR A N 1
ATOM 664 C CA . THR A 1 91 ? -6.145 -7.605 7.276 1.00 94.44 91 THR A CA 1
ATOM 665 C C . THR A 1 91 ? -6.546 -7.014 8.621 1.00 94.44 91 THR A C 1
ATOM 667 O O . THR A 1 91 ? -7.426 -7.523 9.316 1.00 94.44 91 THR A O 1
ATOM 670 N N . VAL A 1 92 ? -5.934 -5.888 8.975 1.00 94.81 92 VAL A N 1
ATOM 671 C CA . VAL A 1 92 ? -6.232 -5.143 10.199 1.00 94.81 92 VAL A CA 1
ATOM 672 C C . VAL A 1 92 ? -7.180 -3.996 9.878 1.00 94.81 92 VAL A C 1
ATOM 674 O O . VAL A 1 92 ? -6.873 -3.141 9.053 1.00 94.81 92 VAL A O 1
ATOM 677 N N . VAL A 1 93 ? -8.320 -3.936 10.566 1.00 95.12 93 VAL A N 1
ATOM 678 C CA . VAL A 1 93 ? -9.213 -2.770 10.509 1.00 95.12 93 VAL A CA 1
ATOM 679 C C . VAL A 1 93 ? -8.712 -1.721 11.495 1.00 95.12 93 VAL A C 1
ATOM 681 O O . VAL A 1 93 ? -8.706 -1.950 12.708 1.00 95.12 93 VAL A O 1
ATOM 684 N N . MET A 1 94 ? -8.292 -0.570 10.980 1.00 94.50 94 MET A N 1
ATOM 685 C CA . MET A 1 94 ? -7.721 0.507 11.784 1.00 94.50 94 MET A CA 1
ATOM 686 C C . MET A 1 94 ? -8.827 1.311 12.470 1.00 94.50 94 MET A C 1
ATOM 688 O O . MET A 1 94 ? -9.941 1.432 11.960 1.00 94.50 94 MET A O 1
ATOM 692 N N . GLN A 1 95 ? -8.528 1.849 13.649 1.00 95.06 95 GLN A N 1
ATOM 693 C CA . GLN A 1 95 ? -9.453 2.667 14.431 1.00 95.06 95 GLN A CA 1
ATOM 694 C C . GLN A 1 95 ? -9.023 4.135 14.392 1.00 95.06 95 GLN A C 1
ATOM 696 O O . GLN A 1 95 ? -7.825 4.410 14.491 1.00 95.06 95 GLN A O 1
ATOM 701 N N . PRO A 1 96 ? -9.968 5.081 14.273 1.00 93.94 96 PRO A N 1
ATOM 702 C CA . PRO A 1 96 ? -9.647 6.498 14.310 1.00 93.94 96 PRO A CA 1
ATOM 703 C C . PRO A 1 96 ? -9.234 6.871 15.738 1.00 93.94 96 PRO A C 1
ATOM 705 O O . PRO A 1 96 ? -9.956 6.602 16.699 1.00 93.94 96 PRO A O 1
ATOM 708 N N . GLU A 1 97 ? -8.063 7.480 15.887 1.00 92.56 97 GLU A N 1
ATOM 709 C CA . GLU A 1 97 ? -7.485 7.801 17.192 1.00 92.56 97 GLU A CA 1
ATOM 710 C C . GLU A 1 97 ? -7.666 9.284 17.523 1.00 92.56 97 GLU A C 1
ATOM 712 O O . GLU A 1 97 ? -8.266 9.647 18.537 1.00 92.56 97 GLU A O 1
ATOM 717 N N . SER A 1 98 ? -7.154 10.160 16.659 1.00 92.94 98 SER A N 1
ATOM 718 C CA . SER A 1 98 ? -7.175 11.609 16.865 1.00 92.94 98 SER A CA 1
ATOM 719 C C . SER A 1 98 ? -6.959 12.371 15.554 1.00 92.94 98 SER A C 1
ATOM 721 O O . SER A 1 98 ? -6.896 11.780 14.478 1.00 92.94 98 SER A O 1
ATOM 723 N N . TYR A 1 99 ? -6.881 13.698 15.633 1.00 91.50 99 TYR A N 1
ATOM 724 C CA . TYR A 1 99 ? -6.460 14.538 14.514 1.00 91.50 99 TYR A CA 1
ATOM 725 C C . TYR A 1 99 ? -4.972 14.847 14.611 1.00 91.50 99 TYR A C 1
ATOM 727 O O . TYR A 1 99 ? -4.427 14.938 15.711 1.00 91.50 99 TYR A O 1
ATOM 735 N N . HIS A 1 100 ? -4.342 15.084 13.464 1.00 89.69 100 HIS A N 1
ATOM 736 C CA . HIS A 1 100 ? -2.974 15.577 13.428 1.00 89.69 100 HIS A CA 1
ATOM 737 C C . HIS A 1 100 ? -2.866 16.943 14.120 1.00 89.69 100 HIS A C 1
ATOM 739 O O . HIS A 1 100 ? -3.747 17.796 13.985 1.00 89.69 100 HIS A O 1
ATOM 745 N N . GLU A 1 101 ? -1.762 17.174 14.833 1.00 85.44 101 GLU A N 1
ATOM 746 C CA . GLU A 1 101 ? -1.560 18.389 15.637 1.00 85.44 101 GLU A CA 1
ATOM 747 C C . GLU A 1 101 ? -1.623 19.672 14.793 1.00 85.44 101 GLU A C 1
ATOM 749 O O . GLU A 1 101 ? -2.076 20.718 15.255 1.00 85.44 101 GLU A O 1
ATOM 754 N N . GLU A 1 102 ? -1.192 19.577 13.536 1.00 82.06 102 GLU A N 1
ATOM 755 C CA . GLU A 1 102 ? -1.117 20.713 12.615 1.00 82.06 102 GLU A CA 1
ATOM 756 C C . GLU A 1 102 ? -2.410 20.956 11.821 1.00 82.06 102 GLU A C 1
ATOM 758 O O . GLU A 1 102 ? -2.590 22.044 11.272 1.00 82.06 102 GLU A O 1
ATOM 763 N N . SER A 1 103 ? -3.311 19.970 11.722 1.00 81.88 103 SER A N 1
ATOM 764 C CA . SER A 1 103 ? -4.528 20.098 10.913 1.00 81.88 103 SER A CA 1
ATOM 765 C C . SER A 1 103 ? -5.621 19.109 11.307 1.00 81.88 103 SER A C 1
ATOM 767 O O . SER A 1 103 ? -5.417 17.899 11.318 1.00 81.88 103 SER A O 1
ATOM 769 N N . GLN A 1 104 ? -6.833 19.634 11.500 1.00 84.44 104 GLN A N 1
ATOM 770 C CA . GLN A 1 104 ? -8.049 18.836 11.701 1.00 84.44 104 GLN A CA 1
ATOM 771 C C . GLN A 1 104 ? -8.568 18.188 10.409 1.00 84.44 104 GLN A C 1
ATOM 773 O O . GLN A 1 104 ? -9.493 17.387 10.456 1.00 84.44 104 GLN A O 1
ATOM 778 N N . GLU A 1 105 ? -7.986 18.512 9.251 1.00 86.69 105 GLU A N 1
ATOM 779 C CA . GLU A 1 105 ? -8.294 17.816 7.995 1.00 86.69 105 GLU A CA 1
ATOM 780 C C . GLU A 1 105 ? -7.600 16.453 7.902 1.00 86.69 105 GLU A C 1
ATOM 782 O O . GLU A 1 105 ? -7.938 15.657 7.027 1.00 86.69 105 GLU A O 1
ATOM 787 N N . ILE A 1 106 ? -6.621 16.193 8.776 1.00 88.44 106 ILE A N 1
ATOM 788 C CA . ILE A 1 106 ? -5.848 14.954 8.802 1.00 88.44 106 ILE A CA 1
ATOM 789 C C . ILE A 1 106 ? -6.269 14.148 10.026 1.00 88.44 106 ILE A C 1
ATOM 791 O O . ILE A 1 106 ? -6.080 14.586 11.162 1.00 88.44 106 ILE A O 1
ATOM 795 N N . MET A 1 107 ? -6.829 12.966 9.791 1.00 91.38 107 MET A N 1
ATOM 796 C CA . MET A 1 107 ? -7.188 12.018 10.844 1.00 91.38 107 MET A CA 1
ATOM 797 C C . MET A 1 107 ? -6.121 10.933 10.953 1.00 91.38 107 MET A C 1
ATOM 799 O O . MET A 1 107 ? -5.709 10.369 9.935 1.00 91.38 107 MET A O 1
ATOM 803 N N . ILE A 1 108 ? -5.705 10.662 12.188 1.00 92.81 108 ILE A N 1
ATOM 804 C CA . ILE A 1 108 ? -4.763 9.611 12.564 1.00 92.81 108 ILE A CA 1
ATOM 805 C C . ILE A 1 108 ? -5.558 8.350 12.886 1.00 92.81 108 ILE A C 1
ATOM 807 O O . ILE A 1 108 ? -6.506 8.379 13.677 1.00 92.81 108 ILE A O 1
ATOM 811 N N . TRP A 1 109 ? -5.135 7.245 12.292 1.00 94.50 109 TRP A N 1
ATOM 812 C CA . TRP A 1 109 ? -5.678 5.914 12.500 1.00 94.50 109 TRP A CA 1
ATOM 813 C C . TRP A 1 109 ? -4.602 5.015 13.082 1.00 94.50 109 TRP A C 1
ATOM 815 O O . TRP A 1 109 ? -3.446 5.089 12.665 1.00 94.50 109 TRP A O 1
ATOM 825 N N . ALA A 1 110 ? -4.999 4.137 13.995 1.00 94.81 110 ALA A N 1
ATOM 826 C CA . ALA A 1 110 ? -4.117 3.170 14.625 1.00 94.81 110 ALA A CA 1
ATOM 827 C C . ALA A 1 110 ? -4.685 1.754 14.489 1.00 94.81 110 ALA A C 1
ATOM 829 O O . ALA A 1 110 ? -5.885 1.510 14.642 1.00 94.81 110 ALA A O 1
ATOM 830 N N . GLY A 1 111 ? -3.805 0.805 14.209 1.00 93.94 111 GLY A N 1
ATOM 831 C CA . GLY A 1 111 ? -4.079 -0.622 14.204 1.00 93.94 111 GLY A CA 1
ATOM 832 C C . GLY A 1 111 ? -2.924 -1.368 14.856 1.00 93.94 111 GLY A C 1
ATOM 833 O O . GLY A 1 111 ? -1.792 -0.887 14.889 1.00 93.94 111 GLY A O 1
ATOM 834 N N . THR A 1 112 ? -3.199 -2.554 15.384 1.00 93.69 112 THR A N 1
ATOM 835 C CA . THR A 1 112 ? -2.161 -3.425 15.935 1.00 93.69 112 THR A CA 1
ATOM 836 C C . THR A 1 112 ? -2.218 -4.783 15.267 1.00 93.69 112 THR A C 1
ATOM 838 O O . THR A 1 112 ? -3.292 -5.318 14.992 1.00 93.69 112 THR A O 1
ATOM 841 N N . TYR A 1 113 ? -1.042 -5.338 14.999 1.00 91.88 113 TYR A N 1
ATOM 842 C CA . TYR A 1 113 ? -0.885 -6.669 14.435 1.00 91.88 113 TYR A CA 1
ATOM 843 C C . TYR A 1 113 ? 0.125 -7.452 15.264 1.00 91.88 113 TYR A C 1
ATOM 845 O O . TYR A 1 113 ? 1.240 -6.988 15.492 1.00 91.88 113 TYR A O 1
ATOM 853 N N . THR A 1 114 ? -0.251 -8.646 15.712 1.00 90.94 114 THR A N 1
ATOM 854 C CA . THR A 1 114 ? 0.664 -9.541 16.427 1.00 90.94 114 THR A CA 1
ATOM 855 C C . THR A 1 114 ? 1.158 -10.613 15.475 1.00 90.94 114 THR A C 1
ATOM 857 O O . THR A 1 114 ? 0.362 -11.381 14.935 1.00 90.94 114 THR A O 1
ATOM 860 N N . VAL A 1 115 ? 2.478 -10.699 15.305 1.00 87.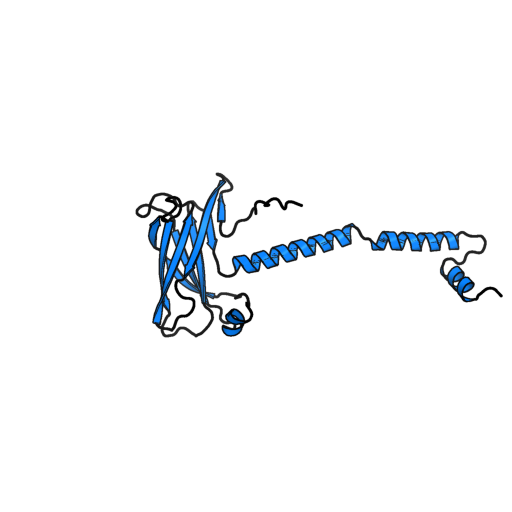94 115 VAL A N 1
ATOM 861 C CA . VAL A 1 115 ? 3.089 -11.693 14.419 1.00 87.94 115 VAL A CA 1
ATOM 862 C C . VAL A 1 115 ? 2.813 -13.095 14.972 1.00 87.94 115 VAL A C 1
ATOM 864 O O . VAL A 1 115 ? 3.226 -13.389 16.099 1.00 87.94 115 VAL A O 1
ATOM 867 N N . PRO A 1 116 ? 2.158 -13.993 14.213 1.00 86.81 116 PRO A N 1
ATOM 868 C CA . PRO A 1 116 ? 1.861 -15.337 14.689 1.00 86.81 116 PRO A CA 1
ATOM 869 C C . PRO A 1 116 ? 3.127 -16.101 15.097 1.00 86.81 116 PRO A C 1
ATOM 871 O O . PRO A 1 116 ? 4.172 -15.996 14.457 1.00 86.81 116 PRO A O 1
ATOM 874 N N . ILE A 1 117 ? 3.038 -16.935 16.136 1.00 84.75 117 ILE A N 1
ATOM 875 C CA . ILE A 1 117 ? 4.181 -17.735 16.623 1.00 84.75 117 ILE A CA 1
ATOM 876 C C . ILE A 1 117 ? 4.692 -18.760 15.598 1.00 84.75 117 ILE A C 1
ATOM 878 O O . ILE A 1 117 ? 5.823 -19.227 15.690 1.00 84.75 117 ILE A O 1
ATOM 882 N N . ASN A 1 118 ? 3.843 -19.131 14.640 1.00 82.88 118 ASN A N 1
ATOM 883 C CA . ASN A 1 118 ? 4.144 -20.025 13.527 1.00 82.88 118 ASN A CA 1
ATOM 884 C C . ASN A 1 118 ? 4.533 -19.262 12.251 1.00 82.88 118 ASN A C 1
ATOM 886 O O . ASN A 1 118 ? 4.585 -19.872 11.183 1.00 82.88 118 ASN A O 1
ATOM 890 N N . SER A 1 119 ? 4.755 -17.948 12.347 1.00 80.38 119 SER A N 1
ATOM 891 C CA . SER A 1 119 ? 5.158 -17.124 11.216 1.00 80.38 119 SER A CA 1
ATOM 892 C C . SER A 1 119 ? 6.517 -17.576 10.684 1.00 80.38 119 SER A C 1
ATOM 894 O O . SER A 1 119 ? 7.460 -17.826 11.441 1.00 80.38 119 SER A O 1
ATOM 896 N N . LEU A 1 120 ? 6.603 -17.715 9.364 1.00 70.75 120 LEU A N 1
ATOM 897 C CA . LEU A 1 120 ? 7.846 -18.020 8.672 1.00 70.75 120 LEU A CA 1
ATOM 898 C C . LEU A 1 120 ? 8.673 -16.730 8.625 1.00 70.75 120 LEU A C 1
ATOM 900 O O . LEU A 1 120 ? 8.149 -15.667 8.300 1.00 70.75 120 LEU A O 1
ATOM 904 N N . GLY A 1 121 ? 9.956 -16.789 8.989 1.00 76.94 121 GLY A N 1
ATOM 905 C CA . GLY A 1 121 ? 10.840 -15.632 8.827 1.00 76.94 121 GLY A CA 1
ATOM 906 C C . GLY A 1 121 ? 10.851 -15.164 7.367 1.00 76.94 121 GLY A C 1
ATOM 907 O O . GLY A 1 121 ? 10.730 -15.987 6.463 1.00 76.94 121 GLY A O 1
ATOM 908 N N . GLY A 1 122 ? 10.982 -13.860 7.132 1.00 83.38 122 GLY A N 1
ATOM 909 C CA . GLY A 1 122 ? 10.882 -13.300 5.787 1.00 83.38 122 GLY A CA 1
ATOM 910 C C . GLY A 1 122 ? 10.669 -11.795 5.802 1.00 83.38 122 GLY A C 1
ATOM 911 O O . GLY A 1 122 ? 10.786 -11.151 6.849 1.00 83.38 122 GLY A O 1
ATOM 912 N N . VAL A 1 123 ? 10.359 -11.241 4.632 1.00 86.75 123 VAL A N 1
ATOM 913 C CA . VAL A 1 123 ? 10.028 -9.823 4.487 1.00 86.75 123 VAL A CA 1
ATOM 914 C C . VAL A 1 123 ? 8.523 -9.636 4.558 1.00 86.75 123 VAL A C 1
ATOM 916 O O . VAL A 1 123 ? 7.758 -10.328 3.887 1.00 86.75 123 VAL A O 1
ATOM 919 N N . TYR A 1 124 ? 8.119 -8.673 5.379 1.00 88.12 124 TYR A N 1
ATOM 920 C CA . TYR A 1 124 ? 6.731 -8.297 5.584 1.00 88.12 124 TYR A CA 1
ATOM 921 C C . TYR A 1 124 ? 6.551 -6.810 5.292 1.00 88.12 124 TYR A C 1
ATOM 923 O O . TYR A 1 124 ? 7.464 -6.010 5.501 1.00 88.12 124 TYR A O 1
ATOM 931 N N . GLY A 1 125 ? 5.366 -6.442 4.822 1.00 87.88 125 GLY A N 1
ATOM 932 C CA . GLY A 1 125 ? 4.953 -5.056 4.629 1.00 87.88 125 GLY A CA 1
ATOM 933 C C . GLY A 1 125 ? 3.496 -4.860 5.027 1.00 87.88 125 GLY A C 1
ATOM 934 O O . GLY A 1 125 ? 2.793 -5.826 5.310 1.00 87.88 125 GLY A O 1
ATOM 935 N N . ALA A 1 126 ? 3.045 -3.612 5.034 1.00 89.56 126 ALA A N 1
ATOM 936 C CA . ALA A 1 126 ? 1.641 -3.269 5.210 1.00 89.56 126 ALA A CA 1
ATOM 937 C C . ALA A 1 126 ? 1.193 -2.428 4.013 1.00 89.56 126 ALA A C 1
ATOM 939 O O . ALA A 1 126 ? 1.874 -1.469 3.656 1.00 89.56 126 ALA A O 1
ATOM 940 N N . SER A 1 127 ? 0.084 -2.810 3.385 1.00 91.38 127 SER A N 1
ATOM 941 C CA . SER A 1 127 ? -0.606 -2.006 2.377 1.00 91.38 127 SER A CA 1
ATOM 942 C C . SER A 1 127 ? -1.839 -1.407 3.023 1.00 91.38 127 SER A C 1
ATOM 944 O O . SER A 1 127 ? -2.728 -2.136 3.455 1.00 91.38 127 SER A O 1
ATOM 946 N N . ILE A 1 128 ? -1.893 -0.088 3.114 1.00 92.62 128 ILE A N 1
ATOM 947 C CA . ILE A 1 128 ? -2.939 0.624 3.835 1.00 92.62 128 ILE A CA 1
ATOM 948 C C . ILE A 1 128 ? -3.888 1.246 2.822 1.00 92.62 128 ILE A C 1
ATOM 950 O O . ILE A 1 128 ? -3.463 1.944 1.910 1.00 92.62 128 ILE A O 1
ATOM 954 N N . SER A 1 129 ? -5.182 1.001 2.979 1.00 91.56 129 SER A N 1
ATOM 955 C CA . SER A 1 129 ? -6.221 1.564 2.121 1.00 91.56 129 SER A CA 1
ATOM 956 C C . SER A 1 129 ? -7.234 2.337 2.948 1.00 91.56 129 SER A C 1
ATOM 958 O O . SER A 1 129 ? -7.617 1.893 4.029 1.00 91.56 129 SER A O 1
ATOM 960 N N . MET A 1 130 ? -7.689 3.473 2.424 1.00 91.56 130 MET A N 1
ATOM 961 C CA . MET A 1 130 ? -8.870 4.175 2.913 1.00 91.56 130 MET A CA 1
ATOM 962 C C . MET A 1 130 ? -9.994 4.099 1.880 1.00 91.56 130 MET A C 1
ATOM 964 O O . MET A 1 130 ? -9.761 4.253 0.679 1.00 91.56 130 MET A O 1
ATOM 968 N N . GLU A 1 131 ? -11.217 3.921 2.363 1.00 90.69 131 GLU A N 1
ATOM 969 C CA . GLU A 1 131 ? -12.444 3.998 1.579 1.00 90.69 131 GLU A CA 1
ATOM 970 C C . GLU A 1 131 ? -13.365 5.069 2.169 1.00 90.69 131 GLU A C 1
ATOM 972 O O . GLU A 1 131 ? -13.682 5.049 3.360 1.00 90.69 131 GLU A O 1
ATOM 977 N N . GLU A 1 132 ? -13.802 6.009 1.330 1.00 87.50 132 GLU A N 1
ATOM 978 C CA . GLU A 1 132 ? -14.748 7.062 1.703 1.00 87.50 132 GLU A CA 1
ATOM 979 C C . GLU A 1 132 ? -15.600 7.451 0.493 1.00 87.50 132 GLU A C 1
ATOM 981 O O . GLU A 1 132 ? -15.080 7.746 -0.583 1.00 87.50 132 GLU A O 1
ATOM 986 N N . GLY A 1 133 ? -16.927 7.460 0.652 1.00 81.75 133 GLY A N 1
ATOM 987 C CA . GLY A 1 133 ? -17.840 7.956 -0.386 1.00 81.75 133 GLY A CA 1
ATOM 988 C C . GLY A 1 133 ? -17.743 7.239 -1.744 1.00 81.75 133 GLY A C 1
ATOM 989 O O . GLY A 1 133 ? -18.087 7.832 -2.764 1.00 81.75 133 GLY A O 1
ATOM 990 N N . GLY A 1 134 ? -17.272 5.986 -1.772 1.00 81.31 134 GLY A N 1
ATOM 991 C CA . GLY A 1 134 ? -17.037 5.215 -3.000 1.00 81.31 134 GLY A CA 1
ATOM 992 C C . GLY A 1 134 ? -15.706 5.512 -3.702 1.00 81.31 134 GLY A C 1
ATOM 993 O O . GLY A 1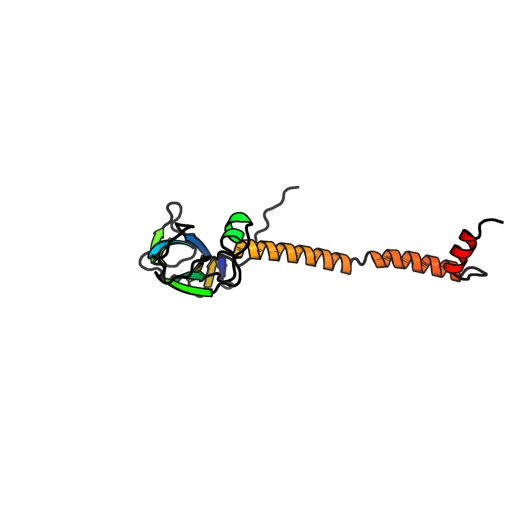 134 ? -15.484 5.015 -4.806 1.00 81.31 134 GLY A O 1
ATOM 994 N N . LEU A 1 135 ? -14.830 6.313 -3.089 1.00 84.44 135 LEU A N 1
ATOM 995 C CA . LEU A 1 135 ? -13.432 6.459 -3.482 1.00 84.44 135 LEU A CA 1
ATOM 996 C C . LEU A 1 135 ? -12.561 5.532 -2.635 1.00 84.44 135 LEU A C 1
ATOM 998 O O . LEU A 1 135 ? -12.802 5.377 -1.438 1.00 84.44 135 LEU A O 1
ATOM 1002 N N . THR A 1 136 ? -11.512 4.988 -3.247 1.00 88.19 136 THR A N 1
ATOM 1003 C CA . THR A 1 136 ? -10.500 4.183 -2.560 1.00 88.19 136 THR A CA 1
ATOM 1004 C C . THR A 1 136 ? -9.122 4.742 -2.867 1.00 88.19 136 THR A C 1
ATOM 1006 O O . THR A 1 136 ? -8.762 4.884 -4.033 1.00 88.19 136 THR A O 1
ATOM 1009 N N . ALA A 1 137 ? -8.364 5.049 -1.822 1.00 86.06 137 ALA A N 1
ATOM 1010 C CA . ALA A 1 137 ? -6.962 5.427 -1.907 1.00 86.06 137 ALA A CA 1
ATOM 1011 C C . ALA A 1 137 ? -6.135 4.378 -1.167 1.00 86.06 137 ALA A C 1
ATOM 1013 O O . ALA A 1 137 ? -6.508 3.959 -0.074 1.00 86.06 137 ALA A O 1
ATOM 1014 N N . THR A 1 138 ? -5.027 3.956 -1.764 1.00 88.12 138 THR A N 1
ATOM 1015 C CA . THR A 1 138 ? -4.153 2.920 -1.211 1.00 88.12 138 THR A CA 1
ATOM 1016 C C . THR A 1 138 ? -2.731 3.442 -1.197 1.00 88.12 138 THR A C 1
ATOM 1018 O O . THR A 1 138 ? -2.289 4.003 -2.196 1.00 88.12 138 THR A O 1
ATOM 1021 N N . ASP A 1 139 ? -2.025 3.206 -0.102 1.00 85.56 139 ASP A N 1
ATOM 1022 C CA . ASP A 1 139 ? -0.586 3.366 0.060 1.00 85.56 139 ASP A CA 1
ATOM 1023 C C . ASP A 1 139 ? 0.037 1.984 0.289 1.00 85.56 139 ASP A C 1
ATOM 1025 O O . ASP A 1 139 ? -0.469 1.181 1.078 1.00 85.56 139 ASP A O 1
ATOM 1029 N N . ASN A 1 140 ? 1.106 1.663 -0.436 1.00 84.75 140 ASN A N 1
ATOM 1030 C CA . ASN A 1 140 ? 1.769 0.371 -0.305 1.00 84.75 140 ASN A CA 1
ATOM 1031 C C . ASN A 1 140 ? 3.295 0.481 -0.474 1.00 84.75 140 ASN A C 1
ATOM 1033 O O . ASN A 1 140 ? 3.794 1.434 -1.077 1.00 84.75 140 ASN A O 1
ATOM 1037 N N . PRO A 1 141 ? 4.060 -0.524 -0.002 1.00 77.19 141 PRO A N 1
ATOM 1038 C CA . PRO A 1 141 ? 5.520 -0.442 0.042 1.00 77.19 141 PRO A CA 1
ATOM 1039 C C . PRO A 1 141 ? 6.221 -0.353 -1.323 1.00 77.19 141 PRO A C 1
ATOM 1041 O O . PRO A 1 141 ? 7.410 -0.036 -1.359 1.00 77.19 141 PRO A O 1
ATOM 1044 N N . THR A 1 142 ? 5.537 -0.660 -2.431 1.00 78.50 142 THR A N 1
ATOM 1045 C CA . THR A 1 142 ? 6.128 -0.703 -3.780 1.00 78.50 142 THR A CA 1
ATOM 1046 C C . THR A 1 142 ? 5.702 0.468 -4.666 1.00 78.50 142 THR A C 1
ATOM 1048 O O . THR A 1 142 ? 6.312 0.694 -5.705 1.00 78.50 142 THR A O 1
ATOM 1051 N N . GLN A 1 143 ? 4.732 1.285 -4.249 1.00 73.00 143 GLN A N 1
ATOM 1052 C CA . GLN A 1 143 ? 4.173 2.355 -5.084 1.00 73.00 143 GLN A CA 1
ATOM 1053 C C . GLN A 1 143 ? 5.202 3.356 -5.615 1.00 73.00 143 GLN A C 1
ATOM 1055 O O . GLN A 1 143 ? 5.204 3.663 -6.806 1.00 73.00 143 GLN A O 1
ATOM 1060 N N . ILE A 1 144 ? 6.081 3.872 -4.752 1.00 75.44 144 ILE A N 1
ATOM 1061 C CA . ILE A 1 144 ? 7.123 4.827 -5.158 1.00 75.44 144 ILE A CA 1
ATOM 1062 C C . ILE A 1 144 ? 8.117 4.195 -6.148 1.00 75.44 144 ILE A C 1
ATOM 1064 O O . ILE A 1 144 ? 8.327 4.783 -7.216 1.00 75.44 144 ILE A O 1
ATOM 1068 N N . PRO A 1 145 ? 8.751 3.044 -5.843 1.00 74.06 145 PRO A N 1
ATOM 1069 C CA . PRO A 1 145 ? 9.683 2.427 -6.783 1.00 74.06 145 PRO A CA 1
ATOM 1070 C C . PRO A 1 145 ? 9.007 2.008 -8.095 1.00 74.06 145 PRO A C 1
ATOM 1072 O O . PRO A 1 145 ? 9.563 2.290 -9.157 1.00 74.06 145 PRO A O 1
ATOM 1075 N N . ASP A 1 146 ? 7.797 1.446 -8.056 1.00 77.94 146 ASP A N 1
ATOM 1076 C CA . ASP A 1 146 ? 7.061 1.048 -9.264 1.00 77.94 146 ASP A CA 1
ATOM 1077 C C . ASP A 1 146 ? 6.754 2.263 -10.152 1.00 77.94 146 ASP A C 1
ATOM 1079 O O . ASP A 1 146 ? 6.941 2.226 -11.373 1.00 77.94 146 ASP A O 1
ATOM 1083 N N . LYS A 1 147 ? 6.353 3.389 -9.546 1.00 76.56 147 LYS A N 1
ATOM 1084 C CA . LYS A 1 147 ? 6.102 4.634 -10.280 1.00 76.56 147 LYS A CA 1
ATOM 1085 C C . LYS A 1 147 ? 7.373 5.185 -10.913 1.00 76.56 147 LYS A C 1
ATOM 1087 O O . LYS A 1 147 ? 7.342 5.585 -12.073 1.00 76.56 147 LYS A O 1
ATOM 1092 N N . LEU A 1 148 ? 8.491 5.185 -10.189 1.00 78.38 148 LEU A N 1
ATOM 1093 C CA . LEU A 1 148 ? 9.772 5.631 -10.736 1.00 78.38 148 LEU A CA 1
ATOM 1094 C C . LEU A 1 148 ? 10.171 4.807 -11.967 1.00 78.38 148 LEU A C 1
ATOM 1096 O O . LEU A 1 148 ? 10.573 5.381 -12.979 1.00 78.38 148 LEU A O 1
ATOM 1100 N N . VAL A 1 149 ? 10.039 3.480 -11.891 1.00 81.44 149 VAL A N 1
ATOM 1101 C CA . VAL A 1 149 ? 10.322 2.583 -13.021 1.00 81.44 149 VAL A CA 1
ATOM 1102 C C . VAL A 1 149 ? 9.397 2.896 -14.197 1.00 81.44 149 VAL A C 1
ATOM 1104 O O . VAL A 1 149 ? 9.884 3.105 -15.306 1.00 81.44 149 VAL A O 1
ATOM 1107 N N . SER A 1 150 ? 8.091 3.030 -13.954 1.00 80.38 150 SER A N 1
ATOM 1108 C CA . SER A 1 150 ? 7.107 3.345 -14.996 1.00 80.38 150 SER A CA 1
ATOM 1109 C C . SER A 1 150 ? 7.388 4.672 -15.712 1.00 80.38 150 SER A C 1
ATOM 1111 O O . SER A 1 150 ? 7.290 4.737 -16.938 1.00 80.38 150 SER A O 1
ATOM 1113 N N . GLU A 1 151 ? 7.760 5.726 -14.984 1.00 82.50 151 GLU A N 1
ATOM 1114 C CA . GLU A 1 151 ? 8.095 7.030 -15.576 1.00 82.50 151 GLU A CA 1
ATOM 1115 C C . GLU A 1 151 ? 9.372 6.955 -16.430 1.00 82.50 151 GLU A C 1
ATOM 1117 O O . GLU A 1 151 ? 9.446 7.539 -17.515 1.00 82.50 151 GLU A O 1
ATOM 1122 N N . ILE A 1 152 ? 10.379 6.196 -15.979 1.00 81.31 152 ILE A N 1
ATOM 1123 C CA . ILE A 1 152 ? 11.601 5.950 -16.758 1.00 81.31 152 ILE A CA 1
ATOM 1124 C C . ILE A 1 152 ? 11.266 5.190 -18.045 1.00 81.31 152 ILE A C 1
ATOM 1126 O O . ILE A 1 152 ? 11.732 5.572 -19.119 1.00 81.31 152 ILE A O 1
ATOM 1130 N N . GLU A 1 153 ? 10.443 4.145 -17.969 1.00 85.19 153 GLU A N 1
ATOM 1131 C CA . GLU A 1 153 ? 10.010 3.387 -19.146 1.00 85.19 153 GLU A CA 1
ATOM 1132 C C . GLU A 1 153 ? 9.249 4.264 -20.141 1.00 85.19 153 GLU A C 1
ATOM 1134 O O . GLU A 1 153 ? 9.510 4.199 -21.344 1.00 85.19 153 GLU A O 1
ATOM 1139 N N . GLN A 1 154 ? 8.363 5.135 -19.659 1.00 85.75 154 GLN A N 1
ATOM 1140 C CA . GLN A 1 154 ? 7.624 6.064 -20.510 1.00 85.75 154 GLN A CA 1
ATOM 1141 C C . GLN A 1 154 ? 8.555 7.052 -21.225 1.00 85.75 154 GLN A C 1
ATOM 1143 O O . GLN A 1 154 ? 8.385 7.324 -22.421 1.00 85.75 154 GLN A O 1
ATOM 1148 N N . LEU A 1 155 ? 9.567 7.567 -20.525 1.00 85.56 155 LEU A N 1
ATOM 1149 C CA . LEU A 1 155 ? 10.595 8.410 -21.130 1.00 85.56 155 LEU A CA 1
ATOM 1150 C C . LEU A 1 155 ? 11.361 7.653 -22.223 1.00 85.56 155 LEU A C 1
ATOM 1152 O O . LEU A 1 155 ? 11.541 8.182 -23.321 1.00 85.56 155 LEU A O 1
ATOM 1156 N N . LEU A 1 156 ? 11.785 6.417 -21.950 1.00 88.88 156 LEU A N 1
ATOM 1157 C CA . LEU A 1 156 ? 12.516 5.590 -22.913 1.00 88.88 156 LEU A CA 1
ATOM 1158 C C . LEU A 1 156 ? 11.674 5.275 -24.155 1.00 88.88 156 LEU A C 1
ATOM 1160 O O . LEU A 1 156 ? 12.165 5.434 -25.270 1.00 88.88 156 LEU A O 1
ATOM 1164 N N . GLN A 1 157 ? 10.397 4.928 -23.984 1.00 86.31 157 GLN A N 1
ATOM 1165 C CA . GLN A 1 157 ? 9.464 4.734 -25.101 1.00 86.31 157 GLN A CA 1
ATOM 1166 C C . GLN A 1 157 ? 9.267 6.018 -25.910 1.00 86.31 157 GLN A C 1
ATOM 1168 O O . GLN A 1 157 ? 9.155 5.982 -27.131 1.00 86.31 157 GLN A O 1
ATOM 1173 N N . THR A 1 158 ? 9.238 7.177 -25.252 1.00 86.94 158 THR A N 1
ATOM 1174 C CA . THR A 1 158 ? 9.122 8.465 -25.948 1.00 86.94 158 THR A CA 1
ATOM 1175 C C . THR A 1 158 ? 10.353 8.743 -26.807 1.00 86.94 158 THR A C 1
ATOM 1177 O O . THR A 1 158 ? 10.214 9.207 -27.941 1.00 86.94 158 THR A O 1
ATOM 1180 N N . ILE A 1 159 ? 11.552 8.444 -26.298 1.00 83.12 159 ILE A N 1
ATOM 1181 C CA . ILE A 1 159 ? 12.803 8.554 -27.062 1.00 83.12 159 ILE A CA 1
ATOM 1182 C C . ILE A 1 159 ? 12.769 7.617 -28.271 1.00 83.12 159 ILE A C 1
ATOM 1184 O O . ILE A 1 159 ? 13.073 8.061 -29.376 1.00 83.12 159 ILE A O 1
ATOM 1188 N N . ASP A 1 160 ? 12.356 6.367 -28.073 1.00 84.88 160 ASP A N 1
ATOM 1189 C CA . ASP A 1 160 ? 12.250 5.353 -29.127 1.00 84.88 160 ASP A CA 1
ATOM 1190 C C . ASP A 1 160 ? 11.270 5.780 -30.230 1.00 84.88 160 ASP A C 1
ATOM 1192 O O . ASP A 1 160 ? 11.650 5.938 -31.388 1.00 84.88 160 ASP A O 1
ATOM 1196 N N . ASN A 1 161 ? 10.044 6.153 -29.852 1.00 84.62 161 ASN A N 1
ATOM 1197 C CA . ASN A 1 161 ? 9.035 6.677 -30.776 1.00 84.62 161 ASN A CA 1
ATOM 1198 C C . ASN A 1 161 ? 9.518 7.927 -31.527 1.00 84.62 161 ASN A C 1
ATOM 1200 O O . ASN A 1 161 ? 9.200 8.119 -32.702 1.00 84.62 161 ASN A O 1
ATOM 1204 N N . THR A 1 162 ? 10.278 8.801 -30.859 1.00 85.06 162 THR A N 1
ATOM 1205 C CA . THR A 1 162 ? 10.847 10.000 -31.490 1.00 85.06 162 THR A CA 1
ATOM 1206 C C . THR A 1 162 ? 11.929 9.626 -32.495 1.00 85.06 162 THR A C 1
ATOM 1208 O O . THR A 1 162 ? 11.973 10.207 -33.578 1.00 85.06 162 THR A O 1
ATOM 1211 N N . TRP A 1 163 ? 12.789 8.661 -32.169 1.00 83.19 163 TRP A N 1
ATOM 1212 C CA . TRP A 1 163 ? 13.817 8.155 -33.073 1.00 83.19 163 TRP A CA 1
ATOM 1213 C C . TRP A 1 163 ? 13.202 7.492 -34.309 1.00 83.19 163 TRP A C 1
ATOM 1215 O O . TRP A 1 163 ? 13.589 7.815 -35.435 1.00 83.19 163 TRP A O 1
ATOM 1225 N N . ASP A 1 164 ? 12.186 6.654 -34.113 1.00 81.12 164 ASP A N 1
ATOM 1226 C CA . ASP A 1 164 ? 11.439 6.003 -35.189 1.00 81.12 164 ASP A CA 1
ATOM 1227 C C . ASP A 1 164 ? 10.691 7.011 -36.063 1.00 81.12 164 ASP A C 1
ATOM 1229 O O . ASP A 1 164 ? 10.738 6.932 -37.292 1.00 81.12 164 ASP A O 1
ATOM 1233 N N . SER A 1 165 ? 10.045 8.008 -35.451 1.00 81.38 165 SER A N 1
ATOM 1234 C CA . SER A 1 165 ? 9.334 9.056 -36.187 1.00 81.38 165 SER A CA 1
ATOM 1235 C C . SER A 1 165 ? 10.278 9.990 -36.938 1.00 81.38 165 SER A C 1
ATOM 1237 O O . SER A 1 165 ? 9.934 10.440 -38.031 1.00 81.38 165 SER A O 1
ATOM 1239 N N . ALA A 1 166 ? 11.426 10.337 -36.355 1.00 79.00 166 ALA A N 1
ATOM 1240 C CA . ALA A 1 166 ? 12.425 11.167 -37.018 1.00 79.00 166 ALA A CA 1
ATOM 1241 C C . ALA A 1 166 ? 13.126 10.399 -38.143 1.00 79.00 166 ALA A C 1
ATOM 1243 O O . ALA A 1 166 ? 13.613 11.024 -39.081 1.00 79.00 166 ALA A O 1
ATOM 1244 N N . ASN A 1 167 ? 13.176 9.065 -38.038 1.00 75.31 167 ASN A N 1
ATOM 1245 C CA . ASN A 1 167 ? 13.846 8.147 -38.952 1.00 75.31 167 ASN A CA 1
ATOM 1246 C C . ASN A 1 167 ? 15.138 8.749 -39.535 1.00 75.31 167 ASN A C 1
ATOM 1248 O O . ASN A 1 167 ? 15.274 8.883 -40.754 1.00 75.31 167 ASN A O 1
ATOM 1252 N N . PRO A 1 168 ? 16.101 9.147 -38.684 1.00 70.19 168 PRO A N 1
ATOM 1253 C CA . PRO A 1 168 ? 17.264 9.928 -39.114 1.00 70.19 168 PRO A CA 1
ATOM 1254 C C . PRO A 1 168 ? 18.128 9.183 -40.145 1.00 70.19 168 PRO A C 1
ATOM 1256 O O . PRO A 1 168 ? 18.908 9.780 -40.886 1.00 70.19 168 PRO A O 1
ATOM 1259 N N . THR A 1 169 ? 17.966 7.861 -40.234 1.00 78.06 169 THR A N 1
ATOM 1260 C CA . THR A 1 169 ? 18.632 7.020 -41.231 1.00 78.06 169 THR A CA 1
ATOM 1261 C C . THR A 1 169 ? 18.029 7.130 -42.636 1.00 78.06 169 THR A C 1
ATOM 1263 O O . THR A 1 169 ? 18.730 6.837 -43.607 1.00 78.06 169 THR A O 1
ATOM 1266 N N . MET A 1 170 ? 16.781 7.600 -42.788 1.00 78.06 170 MET A N 1
ATOM 1267 C CA . MET A 1 170 ? 16.173 7.849 -44.102 1.00 78.06 170 MET A CA 1
ATOM 1268 C C . MET A 1 170 ? 16.823 9.020 -44.831 1.00 78.06 170 MET A C 1
ATOM 1270 O O . MET A 1 170 ? 17.071 8.899 -46.027 1.00 78.06 170 MET A O 1
ATOM 1274 N N . ASP A 1 171 ? 17.151 10.111 -44.140 1.00 75.19 171 ASP A N 1
ATOM 1275 C CA . ASP A 1 171 ? 17.837 11.249 -44.766 1.00 75.19 171 ASP A CA 1
ATOM 1276 C C . ASP A 1 171 ? 19.228 10.839 -45.264 1.00 75.19 171 ASP A C 1
ATOM 1278 O O . ASP A 1 171 ? 19.622 11.157 -46.388 1.00 75.19 171 ASP A O 1
ATOM 1282 N N . MET A 1 172 ? 19.950 10.034 -44.476 1.00 74.56 172 MET A N 1
ATOM 1283 C CA . MET A 1 172 ? 21.215 9.435 -44.907 1.00 74.56 172 MET A CA 1
ATOM 1284 C C . MET A 1 172 ? 21.016 8.520 -46.121 1.00 74.56 172 MET A C 1
ATOM 1286 O O . MET A 1 172 ? 21.759 8.627 -47.098 1.00 74.56 172 MET A O 1
ATOM 1290 N N . LYS A 1 173 ? 19.994 7.656 -46.106 1.00 78.25 173 LYS A N 1
ATOM 1291 C CA . LYS A 1 173 ? 19.654 6.797 -47.248 1.00 78.25 173 LYS A CA 1
ATOM 1292 C C . LYS A 1 173 ? 19.337 7.622 -48.498 1.00 78.25 173 LYS A C 1
ATOM 1294 O O . LYS A 1 173 ? 19.816 7.281 -49.573 1.00 78.25 173 LYS A O 1
ATOM 1299 N N . ALA A 1 174 ? 18.597 8.719 -48.366 1.00 80.69 174 ALA A N 1
ATOM 1300 C CA . ALA A 1 174 ? 18.247 9.597 -49.477 1.00 80.69 174 ALA A CA 1
ATOM 1301 C C . ALA A 1 174 ? 19.485 10.247 -50.116 1.00 80.69 174 ALA A C 1
ATOM 1303 O O . ALA A 1 174 ? 19.537 10.401 -51.337 1.00 80.69 174 ALA A O 1
ATOM 1304 N N . VAL A 1 175 ? 20.510 10.590 -49.327 1.00 78.88 175 VAL A N 1
ATOM 1305 C CA . VAL A 1 175 ? 21.798 11.060 -49.864 1.00 78.88 175 VAL A CA 1
ATOM 1306 C C . VAL A 1 175 ? 22.470 9.966 -50.699 1.00 78.88 175 VAL A C 1
ATOM 1308 O O . VAL A 1 175 ? 22.874 10.229 -51.830 1.00 78.88 175 VAL A O 1
ATOM 1311 N N . PHE A 1 176 ? 22.545 8.732 -50.194 1.00 76.56 176 PHE A N 1
ATOM 1312 C CA . PHE A 1 176 ? 23.144 7.613 -50.935 1.00 76.56 176 PHE A CA 1
ATOM 1313 C C . PHE A 1 176 ? 22.344 7.223 -52.186 1.00 76.56 176 PHE A C 1
ATOM 1315 O O . PHE A 1 176 ? 22.937 6.983 -53.237 1.00 76.56 176 PHE A O 1
ATOM 1322 N N . ASP A 1 177 ? 21.012 7.220 -52.114 1.00 80.50 177 ASP A N 1
ATOM 1323 C CA . ASP A 1 177 ? 20.142 6.957 -53.263 1.00 80.50 177 ASP A CA 1
ATOM 1324 C C . ASP A 1 177 ? 20.350 8.013 -54.369 1.00 80.50 177 ASP A C 1
ATOM 1326 O O . ASP A 1 177 ? 20.441 7.664 -55.547 1.00 80.50 177 ASP A O 1
ATOM 1330 N N . ASN A 1 178 ? 20.486 9.295 -54.003 1.00 79.38 178 ASN A N 1
ATOM 1331 C CA . ASN A 1 178 ? 20.767 10.387 -54.947 1.00 79.38 178 ASN A CA 1
ATOM 1332 C C . ASN A 1 178 ? 22.180 10.320 -55.547 1.00 79.38 178 ASN A C 1
ATOM 1334 O O . ASN A 1 178 ? 22.369 10.595 -56.735 1.00 79.38 178 ASN A O 1
ATOM 1338 N N . LEU A 1 179 ? 23.188 9.942 -54.758 1.00 73.19 179 LEU A N 1
ATOM 1339 C CA . LEU A 1 179 ? 24.539 9.704 -55.278 1.00 73.19 179 LEU A CA 1
ATOM 1340 C C . LEU A 1 179 ? 24.552 8.540 -56.278 1.00 73.19 179 LEU A C 1
ATOM 1342 O O . LEU A 1 179 ? 25.208 8.618 -57.315 1.00 73.19 179 LEU A O 1
ATOM 1346 N N . ASN A 1 180 ? 23.778 7.487 -56.022 1.00 72.62 180 ASN A N 1
ATOM 1347 C CA . ASN A 1 180 ? 23.678 6.359 -56.941 1.00 72.62 180 ASN A CA 1
ATOM 1348 C C . ASN A 1 180 ? 22.905 6.713 -58.224 1.00 72.62 180 ASN A C 1
ATOM 1350 O O . ASN A 1 180 ? 23.320 6.332 -59.319 1.00 72.62 180 ASN A O 1
ATOM 1354 N N . SER A 1 181 ? 21.805 7.465 -58.115 1.00 71.94 181 SER A N 1
ATOM 1355 C CA . SER A 1 181 ? 21.004 7.872 -59.277 1.00 71.94 181 SER A CA 1
ATOM 1356 C C . SER A 1 181 ? 21.750 8.851 -60.187 1.00 71.94 181 SER A C 1
ATOM 1358 O O . SER A 1 181 ? 21.723 8.688 -61.406 1.00 71.94 181 SER A O 1
ATOM 1360 N N . SER A 1 182 ? 22.472 9.818 -59.615 1.00 69.25 182 SER A N 1
ATOM 1361 C CA . SER A 1 182 ? 23.291 10.760 -60.385 1.00 69.25 182 SER A CA 1
ATOM 1362 C C . SER A 1 182 ? 24.436 10.065 -61.132 1.00 69.25 182 SER A C 1
ATOM 1364 O O . SER A 1 182 ? 24.673 10.377 -62.299 1.00 69.25 182 SER A O 1
ATOM 1366 N N . GLY A 1 183 ? 25.084 9.066 -60.523 1.00 63.94 183 GLY A N 1
ATOM 1367 C CA . GLY A 1 183 ? 26.103 8.243 -61.188 1.00 63.94 183 GLY A CA 1
ATOM 1368 C C . GLY A 1 183 ? 25.554 7.355 -62.312 1.00 63.94 183 GLY A C 1
ATOM 1369 O O . GLY A 1 183 ? 26.223 7.157 -63.321 1.00 63.94 183 GLY A O 1
ATOM 1370 N N . ALA A 1 184 ? 24.323 6.853 -62.181 1.00 63.69 184 ALA A N 1
ATOM 1371 C CA . ALA A 1 184 ? 23.671 6.027 -63.203 1.00 63.69 184 ALA A CA 1
ATOM 1372 C C . ALA A 1 184 ? 23.148 6.830 -64.414 1.00 63.69 184 ALA A C 1
ATOM 1374 O O . ALA A 1 184 ? 22.910 6.260 -65.476 1.00 63.69 184 ALA A O 1
ATOM 1375 N N . GLN A 1 185 ? 22.943 8.144 -64.272 1.00 62.22 185 GLN A N 1
ATOM 1376 C CA . GLN A 1 185 ? 22.419 9.014 -65.338 1.00 62.22 185 GLN A CA 1
ATOM 1377 C C . GLN A 1 185 ? 23.505 9.731 -66.161 1.00 62.22 185 GLN A C 1
ATOM 1379 O O . GLN A 1 185 ? 23.183 10.385 -67.156 1.00 62.22 185 GLN A O 1
ATOM 1384 N N . ALA A 1 186 ? 24.783 9.623 -65.786 1.00 59.03 186 ALA A N 1
ATOM 1385 C CA . ALA A 1 186 ? 25.885 10.196 -66.556 1.00 59.03 186 ALA A CA 1
ATOM 1386 C C . ALA A 1 186 ? 26.137 9.407 -67.867 1.00 59.03 186 ALA A C 1
ATOM 1388 O O . ALA A 1 186 ? 25.922 8.193 -67.901 1.00 59.03 186 ALA A O 1
ATOM 1389 N N . PRO A 1 187 ? 26.606 10.044 -68.963 1.00 46.88 187 PRO A N 1
ATOM 1390 C CA . PRO A 1 187 ? 26.923 9.338 -70.206 1.00 46.88 187 PRO A CA 1
ATOM 1391 C C . PRO A 1 187 ? 28.050 8.313 -69.976 1.00 46.88 187 PRO A C 1
ATOM 1393 O O . PRO A 1 187 ? 29.201 8.699 -69.795 1.00 46.88 187 PRO A O 1
ATOM 1396 N N . GLY A 1 188 ? 27.700 7.020 -69.971 1.00 61.91 188 GLY A N 1
ATOM 1397 C CA . GLY A 1 188 ? 28.590 5.902 -69.618 1.00 61.91 188 GLY A CA 1
ATOM 1398 C C . GLY A 1 188 ? 28.391 5.309 -68.212 1.00 61.91 188 GLY A C 1
ATOM 1399 O O . GLY A 1 188 ? 29.214 4.508 -67.804 1.00 61.91 188 GLY A O 1
ATOM 1400 N N . GLY A 1 189 ? 27.347 5.696 -67.469 1.00 57.66 189 GLY A N 1
ATOM 1401 C CA . GLY A 1 189 ? 27.239 5.441 -66.026 1.00 57.66 189 GLY A CA 1
ATOM 1402 C C . GLY A 1 189 ? 26.819 4.031 -65.585 1.00 57.66 189 GLY A C 1
ATOM 1403 O O . GLY A 1 189 ? 25.682 3.617 -65.808 1.00 57.66 189 GLY A O 1
ATOM 1404 N N . GLY A 1 190 ? 27.686 3.341 -64.841 1.00 65.00 190 GLY A N 1
ATOM 1405 C CA . GLY A 1 190 ? 27.406 2.128 -64.056 1.00 65.00 190 GLY A CA 1
ATOM 1406 C C . GLY A 1 190 ? 27.174 2.378 -62.561 1.00 65.00 190 GLY A C 1
ATOM 1407 O O . GLY A 1 190 ? 27.287 1.461 -61.745 1.00 65.00 190 GLY A O 1
ATOM 1408 N N . GLY A 1 191 ? 26.803 3.607 -62.187 1.00 70.81 191 GLY A N 1
ATOM 1409 C CA . GLY A 1 191 ? 26.341 3.946 -60.838 1.00 70.81 191 GLY A CA 1
ATOM 1410 C C . GLY A 1 191 ? 27.447 4.012 -59.780 1.00 70.81 191 GLY A C 1
ATOM 1411 O O . GLY A 1 191 ? 28.634 4.136 -60.082 1.00 70.81 191 GLY A O 1
ATOM 1412 N N . TRP A 1 192 ? 27.048 3.956 -58.506 1.00 69.38 192 TRP A N 1
ATOM 1413 C CA . TRP A 1 192 ? 27.956 4.119 -57.362 1.00 69.38 192 TRP A CA 1
ATOM 1414 C C . TRP A 1 192 ? 29.076 3.071 -57.319 1.00 69.38 192 TRP A C 1
ATOM 1416 O O . TRP A 1 192 ? 30.202 3.381 -56.937 1.00 69.38 192 TRP A O 1
ATOM 1426 N N . THR A 1 193 ? 28.786 1.837 -57.736 1.00 70.69 193 THR A N 1
ATOM 1427 C CA . THR A 1 193 ? 29.768 0.747 -57.758 1.00 70.69 193 THR A CA 1
ATOM 1428 C C . THR A 1 193 ? 30.899 1.027 -58.741 1.00 70.69 193 THR A C 1
ATOM 1430 O O . THR A 1 193 ? 32.052 0.856 -58.365 1.00 70.69 193 THR A O 1
ATOM 1433 N N . GLU A 1 194 ? 30.598 1.526 -59.944 1.00 68.94 194 GLU A N 1
ATOM 1434 C CA . GLU A 1 194 ? 31.627 1.934 -60.911 1.00 68.94 194 GLU A CA 1
ATOM 1435 C C . GLU A 1 194 ? 32.427 3.150 -60.434 1.00 68.94 194 GLU A C 1
ATOM 1437 O O . GLU A 1 194 ? 33.644 3.158 -60.571 1.00 68.94 194 GLU A O 1
ATOM 1442 N N . PHE A 1 195 ? 31.782 4.142 -59.809 1.00 69.12 195 PHE A N 1
ATOM 1443 C CA . PHE A 1 195 ? 32.488 5.292 -59.232 1.00 69.12 195 PHE A CA 1
ATOM 1444 C C . PHE A 1 195 ? 33.510 4.873 -58.162 1.00 69.12 195 PHE A C 1
ATOM 1446 O O . PHE A 1 195 ? 34.643 5.355 -58.162 1.00 69.12 195 PHE A O 1
ATOM 1453 N N . VAL A 1 196 ? 33.127 3.972 -57.250 1.00 71.75 196 VAL A N 1
ATOM 1454 C CA . VAL A 1 196 ? 34.035 3.443 -56.220 1.00 71.75 196 VAL A CA 1
ATOM 1455 C C . VAL A 1 196 ? 35.153 2.615 -56.854 1.00 71.75 196 VAL A C 1
ATOM 1457 O O . VAL A 1 196 ? 36.307 2.750 -56.445 1.00 71.75 196 VAL A O 1
ATOM 1460 N N . ASP A 1 197 ? 34.840 1.804 -57.864 1.00 71.75 197 ASP A N 1
ATOM 1461 C CA . ASP A 1 197 ? 35.814 1.012 -58.622 1.00 71.75 197 ASP A CA 1
ATOM 1462 C C . ASP A 1 197 ? 36.841 1.897 -59.355 1.00 71.75 197 ASP A C 1
ATOM 1464 O O . ASP A 1 197 ? 38.041 1.633 -59.302 1.00 71.75 197 ASP A O 1
ATOM 1468 N N . ASP A 1 198 ? 36.407 2.982 -59.995 1.00 69.75 198 ASP A N 1
ATOM 1469 C CA . ASP A 1 198 ? 37.298 3.915 -60.693 1.00 69.75 198 ASP A CA 1
ATOM 1470 C C . ASP A 1 198 ? 38.138 4.747 -59.718 1.00 69.75 198 ASP A C 1
ATOM 1472 O O . ASP A 1 198 ? 39.339 4.933 -59.928 1.00 69.75 198 ASP A O 1
ATOM 1476 N N . ALA A 1 199 ? 37.553 5.184 -58.599 1.00 69.00 199 ALA A N 1
ATOM 1477 C CA . ALA A 1 199 ? 38.286 5.883 -57.546 1.00 69.00 199 ALA A CA 1
ATOM 1478 C C . ALA A 1 199 ? 39.333 4.983 -56.862 1.00 69.00 199 ALA A C 1
ATOM 1480 O O . ALA A 1 199 ? 40.409 5.460 -56.494 1.00 69.00 199 ALA A O 1
ATOM 1481 N N . THR A 1 200 ? 39.050 3.684 -56.706 1.00 70.06 200 THR A N 1
ATOM 1482 C CA . THR A 1 200 ? 39.992 2.710 -56.121 1.00 70.06 200 THR A CA 1
ATOM 1483 C C . THR A 1 200 ? 41.054 2.220 -57.100 1.00 70.06 200 THR A C 1
ATOM 1485 O O . THR A 1 200 ? 42.126 1.807 -56.657 1.00 70.06 200 THR A O 1
ATOM 1488 N N . ARG A 1 201 ? 40.821 2.313 -58.416 1.00 70.88 201 ARG A N 1
ATOM 1489 C CA . ARG A 1 201 ? 41.840 2.013 -59.438 1.00 70.88 201 ARG A CA 1
ATOM 1490 C C . ARG A 1 201 ? 42.968 3.051 -59.496 1.00 70.88 201 ARG A C 1
ATOM 1492 O O . ARG A 1 201 ? 44.053 2.706 -59.958 1.00 70.88 201 ARG A O 1
ATOM 1499 N N . GLY A 1 202 ? 42.759 4.253 -58.946 1.00 56.16 202 GLY A N 1
ATOM 1500 C CA . GLY A 1 202 ? 43.749 5.334 -58.914 1.00 56.16 202 GLY A CA 1
ATOM 1501 C C . GLY A 1 202 ? 44.027 5.925 -60.302 1.00 56.16 202 GLY A C 1
ATOM 1502 O O . GLY A 1 202 ? 43.816 5.279 -61.324 1.00 56.16 202 GLY A O 1
ATOM 1503 N N . THR A 1 203 ? 44.489 7.179 -60.360 1.00 55.06 203 THR A N 1
ATOM 1504 C CA . THR A 1 203 ? 44.861 7.821 -61.632 1.00 55.06 203 THR A CA 1
ATOM 1505 C C . THR A 1 203 ? 46.090 7.125 -62.218 1.00 55.06 203 THR A C 1
ATOM 1507 O O . THR A 1 203 ? 47.209 7.374 -61.762 1.00 55.06 203 THR A O 1
ATOM 1510 N N . GLY A 1 204 ? 45.870 6.236 -63.187 1.00 49.03 204 GLY A N 1
ATOM 1511 C CA . GLY A 1 204 ? 46.896 5.848 -64.156 1.00 49.03 204 GLY A CA 1
ATOM 1512 C C . GLY A 1 204 ? 47.269 7.022 -65.048 1.00 49.03 204 GLY A C 1
ATOM 1513 O O . GLY A 1 204 ? 46.344 7.767 -65.445 1.00 49.03 204 GLY A O 1
#

Foldseek 3Di:
DDDDDDPDPDPALWHADPPPRQIKGKDKDKPDPDDDAQDKIKIKMKMARWPDALVDTPKWKKKFKWFQVPDDPCCCVPVVDQRDDTDGDDMWTWHFDHADPVDRRITMTMTMDHHHNPDDDGDMWIKMWMDDPNDIGIDTRCVVVVVVVVVVVVVVVVVVVVCVVPVVVVVVVVVQVVQQVVQQPPDVHPGPVVVVVVVVVDDD

Sequence (204 aa):
MTAQPIVASDIAPNATSPTNQDTISVDGFVTTKFTSVGDTIEIFANTKGHSGNVQTTSTIVTADILHYPDNDPIGIITQGETPQNPVVIDTVVMQPESYHEESQEIMIWAGTYTVPINSLGGVYGASISMEEGGLTATDNPTQIPDKLVSEIEQLLQTIDNTWDSANPTMDMKAVFDNLNSSGAQAPGGGGWTEFVDDATRGTG

pLDDT: mean 79.63, std 14.08, range [27.88, 95.12]

Secondary structure (DSSP, 8-state):
---PPP-----SSEEE-TTT--EEEEEEEES-S---TT-EEEEEEEEES--S-TTT---EEEEEEEEETTS-HHHHHHH-PPP-S-EEEEEEE-EEEEEETTEEEEEEEEEEEEPPTTPPSSEEEEEEEEEETTEEEEE-TTHHHHHHHHHHHHHHHHHHHHHHHH-HHHHHHHHHHHHHHHHHSSTT--HHHHHHHHHHH---

Radius of gyration: 30.4 Å; chains: 1; bounding box: 66×47×89 Å